Protein AF-A0A432WPM2-F1 (afdb_monomer_lite)

pLDDT: mean 70.63, std 17.96, range [30.67, 96.88]

Sequence (273 aa):
MSEDKARNFLNQNVFLGLLFGFILLVASIVLFVYLMASERTFT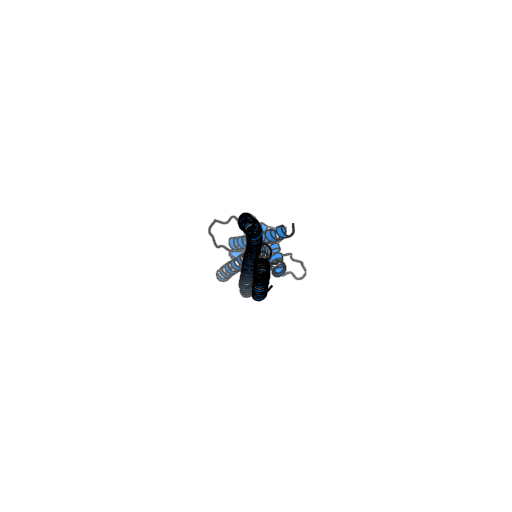ANHEHIYWFAGIFSGTFGTLVAAVAAILFAKSLEQINESNKLLAASATASNRAVTENTKAFQLNEYRYAIKAITDQILQKNKSVKVWQPEGNDKNPLYNINIEVKTNFWDLFHGSLSALYPGIDIERVIVAQAGWADLFDKLDDEDKSDLISFGKLLARQRALIKEYIHLGGNPSIYLDDIENSEYSVKYLNKPCKFYNPPPFLDRLPHVFCSVYTASIDLVETIDRLTE

Foldseek 3Di:
DDPVVVVVVVVVVVVVLVVVVVVVVVVVVVVVVVVVPPPPPPVDDPPVVVVVVVVCCVVVVVVVVVSVVVVVVVVVVVVVVVVVVVVVVVVVVVVVVVVVVLVVVLVVLVVVLVVLVVVLVVLWDKDWWWDADDDVPDPPDRDTDIFIDILLLVLQQDGPDDDPPDPPPRDPPDPDCSLVRCVPGDPVVQVSSLVSLVSLLVSLLSLLVSVVSVHDNVVCVVNLVSLVSSLVRCVVLLVPDDDDPDDSGNSVSSVSNNVSSVSNNVSVVVVVD

Secondary structure (DSSP, 8-state):
--HHHHHHHHHHHHHHHHHHHHHHHHHHHHHHHHHHH-TTSTTS-HHHHHHHHHHHHHHHHHHHHHHHHHHHHHHHHHHHHHHHHHHHHHHHHHHHHHHHHHHHHHHHHHHHHHHHHHHHHHH--EEEEEEE---TT-TT---EEEEEEEHHHHHTT------TT---------SS-TTHHHHTS-HHHHHHHHHHHHHHHHHHHHHHHHHHTT--GGGGHHHHHHHHHHHHHHHHHHHH----TT---HHHHHHHHHHHHHHHHHHHHHHH-

Structure (mmCIF, N/CA/C/O backbone):
data_AF-A0A432WPM2-F1
#
_entry.id   AF-A0A432WPM2-F1
#
loop_
_atom_site.group_PDB
_atom_site.id
_atom_site.type_symbol
_atom_site.label_atom_id
_atom_site.label_alt_id
_atom_site.label_comp_id
_atom_site.label_asym_id
_atom_site.label_entity_id
_atom_site.label_seq_id
_atom_site.pdbx_PDB_ins_code
_atom_site.Cartn_x
_atom_site.Cartn_y
_atom_site.Cartn_z
_atom_site.occupancy
_atom_site.B_iso_or_equiv
_atom_site.auth_seq_id
_atom_site.auth_comp_id
_atom_site.auth_asym_id
_atom_site.auth_atom_id
_atom_site.pdbx_PDB_model_num
ATOM 1 N N . MET A 1 1 ? -17.025 5.043 41.712 1.00 50.16 1 MET A N 1
ATOM 2 C CA . MET A 1 1 ? -17.189 4.765 43.157 1.00 50.16 1 MET A CA 1
ATOM 3 C C . MET A 1 1 ? -16.734 3.327 43.368 1.00 50.16 1 MET A C 1
ATOM 5 O O . MET A 1 1 ? -17.195 2.494 42.603 1.00 50.16 1 MET A O 1
ATOM 9 N N . SER A 1 2 ? -15.767 3.043 44.251 1.00 50.19 2 SER A N 1
ATOM 10 C CA . SER A 1 2 ? -15.258 1.668 44.423 1.00 50.19 2 SER A CA 1
ATOM 11 C C . SER A 1 2 ? -16.361 0.754 44.971 1.00 50.19 2 SER A C 1
ATOM 13 O O . SER A 1 2 ? -17.179 1.215 45.769 1.00 50.19 2 SER A O 1
ATOM 15 N N . GLU A 1 3 ? -16.403 -0.515 44.551 1.00 54.19 3 GLU A N 1
ATOM 16 C CA . GLU A 1 3 ? -17.394 -1.507 45.014 1.00 54.19 3 GLU A CA 1
ATOM 17 C C . GLU A 1 3 ? -17.498 -1.561 46.548 1.00 54.19 3 GLU A C 1
ATOM 19 O O . GLU A 1 3 ? -18.597 -1.652 47.094 1.00 54.19 3 GLU A O 1
ATOM 24 N N . ASP A 1 4 ? -16.381 -1.362 47.252 1.00 52.91 4 ASP A N 1
ATOM 25 C CA . ASP A 1 4 ? -16.333 -1.302 48.717 1.00 52.91 4 ASP A CA 1
ATOM 26 C C . ASP A 1 4 ? -17.128 -0.131 49.314 1.00 52.91 4 ASP A C 1
ATOM 28 O O . ASP A 1 4 ? -17.758 -0.269 50.365 1.00 52.91 4 ASP A O 1
ATOM 32 N N . LYS A 1 5 ? -17.163 1.026 48.637 1.00 48.50 5 LYS A N 1
ATOM 33 C CA . LYS A 1 5 ? -17.977 2.171 49.076 1.00 48.50 5 LYS A CA 1
ATOM 34 C C . LYS A 1 5 ? -19.467 1.901 48.890 1.00 48.50 5 LYS A C 1
ATOM 36 O O . LYS A 1 5 ? -20.256 2.297 49.743 1.00 48.50 5 LYS A O 1
ATOM 41 N N . ALA A 1 6 ? -19.847 1.208 47.816 1.00 47.75 6 ALA A N 1
ATOM 42 C CA . ALA A 1 6 ? -21.237 0.822 47.584 1.00 47.75 6 ALA A CA 1
ATOM 43 C C . ALA A 1 6 ? -21.713 -0.207 48.624 1.00 47.75 6 ALA A C 1
ATOM 45 O O . ALA A 1 6 ? -22.796 -0.054 49.186 1.00 47.75 6 ALA A O 1
ATOM 46 N N . ARG A 1 7 ? -20.870 -1.195 48.959 1.00 52.53 7 ARG A N 1
ATOM 47 C CA . ARG A 1 7 ? -21.147 -2.207 49.993 1.00 52.53 7 ARG A CA 1
ATOM 48 C C . ARG A 1 7 ? -21.270 -1.613 51.400 1.00 52.53 7 ARG A C 1
ATOM 50 O O . ARG A 1 7 ? -22.210 -1.946 52.119 1.00 52.53 7 ARG A O 1
ATOM 57 N N . ASN A 1 8 ? -20.371 -0.701 51.777 1.00 65.06 8 ASN A N 1
ATOM 58 C CA . ASN A 1 8 ? -20.430 -0.029 53.081 1.00 65.06 8 ASN A CA 1
ATOM 59 C C . ASN A 1 8 ? -21.656 0.880 53.216 1.00 65.06 8 ASN A C 1
ATOM 61 O O . ASN A 1 8 ? -22.294 0.889 54.267 1.00 65.06 8 ASN A O 1
ATOM 65 N N . PHE A 1 9 ? -22.039 1.583 52.147 1.00 54.09 9 PHE A N 1
ATOM 66 C CA . PHE A 1 9 ? -23.266 2.380 52.130 1.00 54.09 9 PHE A CA 1
ATOM 67 C C . PHE A 1 9 ? -24.527 1.503 52.254 1.00 54.09 9 PHE A C 1
ATOM 69 O O . PHE A 1 9 ? -25.474 1.872 52.951 1.00 54.09 9 PHE A O 1
ATOM 76 N N . LEU A 1 10 ? -24.527 0.312 51.640 1.00 54.91 10 LEU A N 1
ATOM 77 C CA . LEU A 1 10 ? -25.613 -0.670 51.753 1.00 54.91 10 LEU A CA 1
ATOM 78 C C . LEU A 1 10 ? -25.784 -1.168 53.193 1.00 54.91 10 LEU A C 1
ATOM 80 O O . LEU A 1 10 ? -26.882 -1.101 53.744 1.00 54.91 10 LEU A O 1
ATOM 84 N N . ASN A 1 11 ? -24.690 -1.600 53.824 1.00 65.25 11 ASN A N 1
ATOM 85 C CA . ASN A 1 11 ? -24.718 -2.092 55.201 1.00 65.25 11 ASN A CA 1
ATOM 86 C C . ASN A 1 11 ? -25.150 -0.999 56.184 1.00 65.25 11 ASN A C 1
ATOM 88 O O . ASN A 1 11 ? -25.911 -1.277 57.107 1.00 65.25 11 ASN A O 1
ATOM 92 N N . GLN A 1 12 ? -24.726 0.248 55.964 1.00 64.44 12 GLN A N 1
ATOM 93 C CA . GLN A 1 12 ? -25.083 1.371 56.827 1.00 64.44 12 GLN A CA 1
ATOM 94 C C . GLN A 1 12 ? -26.576 1.726 56.737 1.00 64.44 12 GLN A C 1
ATOM 96 O O . GLN A 1 12 ? -27.218 1.922 57.766 1.00 64.44 12 GLN A O 1
ATOM 101 N N . ASN A 1 13 ? -27.161 1.750 55.536 1.00 59.75 13 ASN A N 1
ATOM 102 C CA . ASN A 1 13 ? -28.584 2.061 55.365 1.00 59.75 13 ASN A CA 1
ATOM 103 C C . ASN A 1 13 ? -29.505 0.928 55.838 1.00 59.75 13 ASN A C 1
ATOM 105 O O . ASN A 1 13 ? -30.542 1.199 56.444 1.00 59.75 13 ASN A O 1
ATOM 109 N N . VAL A 1 14 ? -29.119 -0.333 55.611 1.00 63.12 14 VAL A N 1
ATOM 110 C CA . VAL A 1 14 ? -29.843 -1.497 56.149 1.00 63.12 14 VAL A CA 1
ATOM 111 C C . VAL A 1 14 ? -29.780 -1.499 57.677 1.00 63.12 14 VAL A C 1
ATOM 113 O O . VAL A 1 14 ? -30.801 -1.701 58.332 1.00 63.12 14 VAL A O 1
ATOM 116 N N . PHE A 1 15 ? -28.613 -1.196 58.252 1.00 69.06 15 PHE A N 1
ATOM 117 C CA . PHE A 1 15 ? -28.443 -1.086 59.698 1.00 69.06 15 PHE A CA 1
ATOM 118 C C . PHE A 1 15 ? -29.295 0.039 60.301 1.00 69.06 15 PHE A C 1
ATOM 120 O O . PHE A 1 15 ? -29.999 -0.205 61.277 1.00 69.06 15 PHE A O 1
ATOM 127 N N . LEU A 1 16 ? -29.307 1.243 59.708 1.00 67.88 16 LEU A N 1
ATOM 128 C CA . LEU A 1 16 ? -30.168 2.339 60.177 1.00 67.88 16 LEU A CA 1
ATOM 129 C C . LEU A 1 16 ? -31.661 1.994 60.075 1.00 67.88 16 LEU A C 1
ATOM 131 O O . LEU A 1 16 ? -32.416 2.308 60.993 1.00 67.88 16 LEU A O 1
ATOM 135 N N . GLY A 1 17 ? -32.086 1.334 58.992 1.00 61.62 17 GLY A N 1
ATOM 136 C CA . GLY A 1 17 ? -33.473 0.894 58.820 1.00 61.62 17 GLY A CA 1
ATOM 137 C C . GLY A 1 17 ? -33.905 -0.123 59.880 1.00 61.62 17 GLY A C 1
ATOM 138 O O . GLY A 1 17 ? -34.969 0.027 60.483 1.00 61.62 17 GLY A O 1
ATOM 139 N N . LEU A 1 18 ? -33.053 -1.113 60.164 1.00 67.62 18 LEU A N 1
ATOM 140 C CA . LEU A 1 18 ? -33.283 -2.095 61.229 1.00 67.62 18 LEU A CA 1
ATOM 141 C C . LEU A 1 18 ? -33.288 -1.446 62.619 1.00 67.62 18 LEU A C 1
ATOM 143 O O . LEU A 1 18 ? -34.152 -1.765 63.434 1.00 67.62 18 LEU A O 1
ATOM 147 N N . LEU A 1 19 ? -32.374 -0.505 62.878 1.00 70.94 19 LEU A N 1
ATOM 148 C CA . LEU A 1 19 ? -32.295 0.227 64.143 1.00 70.94 19 LEU A CA 1
ATOM 149 C C . LEU A 1 19 ? -33.576 1.035 64.400 1.00 70.94 19 LEU A C 1
ATOM 151 O O . LEU A 1 19 ? -34.135 0.976 65.494 1.00 70.94 19 LEU A O 1
ATOM 155 N N . PHE A 1 20 ? -34.071 1.755 63.390 1.00 69.56 20 PHE A N 1
ATOM 156 C CA . PHE A 1 20 ? -35.285 2.565 63.512 1.00 69.56 20 PHE A CA 1
ATOM 157 C C . PHE A 1 20 ? -36.531 1.693 63.732 1.00 69.56 20 PHE A C 1
ATOM 159 O O . PHE A 1 20 ? -37.355 1.994 64.595 1.00 69.56 20 PHE A O 1
ATOM 166 N N . GLY A 1 21 ? -36.634 0.569 63.011 1.00 63.31 21 GLY A N 1
ATOM 167 C CA . GLY A 1 21 ? -37.695 -0.420 63.220 1.00 63.31 21 GLY A CA 1
ATOM 168 C C . GLY A 1 21 ? -37.664 -1.039 64.622 1.00 63.31 21 GLY A C 1
ATOM 169 O O . GLY A 1 21 ? -38.707 -1.173 65.259 1.00 63.31 21 GLY A O 1
ATOM 170 N N . PHE A 1 22 ? -36.471 -1.346 65.140 1.00 70.00 22 PHE A N 1
ATOM 171 C CA . PHE A 1 22 ? -36.293 -1.874 66.494 1.00 70.00 22 PHE A CA 1
ATOM 172 C C . PHE A 1 22 ? -36.679 -0.855 67.576 1.00 70.00 22 PHE A C 1
ATOM 174 O O . PHE A 1 22 ? -37.368 -1.210 68.530 1.00 70.00 22 PHE A O 1
ATOM 181 N N . ILE A 1 23 ? -36.308 0.421 67.418 1.00 72.69 23 ILE A N 1
ATOM 182 C CA . ILE A 1 23 ? -36.693 1.489 68.357 1.00 72.69 23 ILE A CA 1
ATOM 183 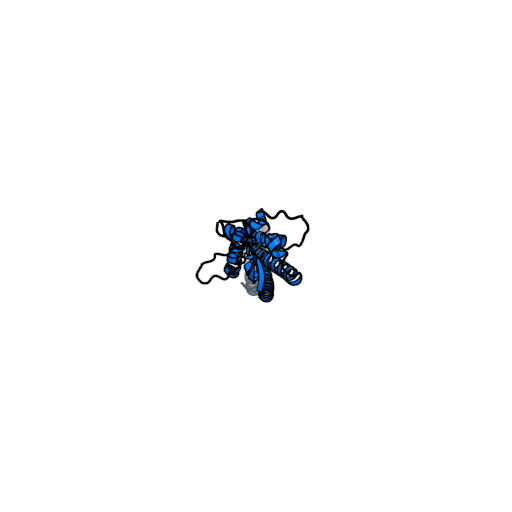C C . ILE A 1 23 ? -38.220 1.629 68.426 1.00 72.69 23 ILE A C 1
ATOM 185 O O . ILE A 1 23 ? -38.779 1.706 69.521 1.00 72.69 23 ILE A O 1
ATOM 189 N N . LEU A 1 24 ? -38.904 1.615 67.278 1.00 68.94 24 LEU A N 1
ATOM 190 C CA . LEU A 1 24 ? -40.367 1.694 67.227 1.00 68.94 24 LEU A CA 1
ATOM 191 C C . LEU A 1 24 ? -41.037 0.472 67.871 1.00 68.94 24 LEU A C 1
ATOM 193 O O . LEU A 1 24 ? -42.008 0.629 68.613 1.00 68.94 24 LEU A O 1
ATOM 197 N N . LEU A 1 25 ? -40.491 -0.730 67.653 1.00 68.94 25 LEU A N 1
ATOM 198 C CA . LEU A 1 25 ? -40.951 -1.956 68.308 1.00 68.94 25 LEU A CA 1
ATOM 199 C C . LEU A 1 25 ? -40.842 -1.834 69.834 1.00 68.94 25 LEU A C 1
ATOM 201 O O . LEU A 1 25 ? -41.828 -2.036 70.541 1.00 68.94 25 LEU A O 1
ATOM 205 N N . VAL A 1 26 ? -39.669 -1.455 70.346 1.00 71.69 26 VAL A N 1
ATOM 206 C CA . VAL A 1 26 ? -39.433 -1.329 71.790 1.00 71.69 26 VAL A CA 1
ATOM 207 C C . VAL A 1 26 ? -40.334 -0.258 72.404 1.00 71.69 26 VAL A C 1
ATOM 209 O O . VAL A 1 26 ? -40.962 -0.517 73.428 1.00 71.69 26 VAL A O 1
ATOM 212 N N . ALA A 1 27 ? -40.476 0.906 71.763 1.00 70.31 27 ALA A N 1
ATOM 213 C CA . ALA A 1 27 ? -41.372 1.964 72.228 1.00 70.31 27 ALA A CA 1
ATOM 214 C C . ALA A 1 27 ? -42.835 1.493 72.308 1.00 70.31 27 ALA A C 1
ATOM 216 O O . ALA A 1 27 ? -43.531 1.803 73.275 1.00 70.31 27 ALA A O 1
ATOM 217 N N . SER A 1 28 ? -43.288 0.695 71.335 1.00 60.91 28 SER A N 1
ATOM 218 C CA . SER A 1 28 ? -44.647 0.144 71.323 1.00 60.91 28 SER A CA 1
ATOM 219 C C . SER A 1 28 ? -44.892 -0.881 72.442 1.00 60.91 28 SER A C 1
ATOM 221 O O . SER A 1 28 ? -45.948 -0.853 73.073 1.00 60.91 28 SER A O 1
ATOM 223 N N . ILE A 1 29 ? -43.896 -1.719 72.759 1.00 64.44 29 ILE A N 1
ATOM 224 C CA . ILE A 1 29 ? -43.956 -2.689 73.865 1.00 64.44 29 ILE A CA 1
ATOM 225 C C . ILE A 1 29 ? -43.953 -1.965 75.213 1.00 64.44 29 ILE A C 1
ATOM 227 O O . ILE A 1 29 ? -44.748 -2.297 76.088 1.00 64.44 29 ILE A O 1
ATOM 231 N N . VAL A 1 30 ? -43.101 -0.950 75.384 1.00 70.06 30 VAL A N 1
ATOM 232 C CA . VAL A 1 30 ? -43.046 -0.145 76.616 1.00 70.06 30 VAL A CA 1
ATOM 233 C C . VAL A 1 30 ? -44.371 0.579 76.852 1.00 70.06 30 VAL A C 1
ATOM 235 O O . VAL A 1 30 ? -44.880 0.564 77.971 1.00 70.06 30 VAL A O 1
ATOM 238 N N . LEU A 1 31 ? -44.968 1.155 75.805 1.00 66.19 31 LEU A N 1
ATOM 239 C CA . LEU A 1 31 ? -46.285 1.786 75.886 1.00 66.19 31 LEU A CA 1
ATOM 240 C C . LEU A 1 31 ? -47.375 0.770 76.268 1.00 66.19 31 LEU A C 1
ATOM 242 O O . LEU A 1 31 ? -48.208 1.062 77.122 1.00 66.19 31 LEU A O 1
ATOM 246 N N . PHE A 1 32 ? -47.342 -0.436 75.691 1.00 59.19 32 PHE A N 1
ATOM 247 C CA . PHE A 1 32 ? -48.271 -1.518 76.027 1.00 59.19 32 PHE A CA 1
ATOM 248 C C . PHE A 1 32 ? -48.150 -1.953 77.494 1.00 59.19 32 PHE A C 1
ATOM 250 O O . PHE A 1 32 ? -49.151 -2.022 78.204 1.00 59.19 32 PHE A O 1
ATOM 257 N N . VAL A 1 33 ? -46.926 -2.187 77.977 1.00 60.12 33 VAL A N 1
ATOM 258 C CA . VAL A 1 33 ? -46.663 -2.571 79.373 1.00 60.12 33 VAL A CA 1
ATOM 259 C C . VAL A 1 33 ? -47.075 -1.459 80.340 1.00 60.12 33 VAL A C 1
ATOM 261 O O . VAL A 1 33 ? -47.676 -1.747 81.371 1.00 60.12 33 VAL A O 1
ATOM 264 N N . TYR A 1 34 ? -46.817 -0.192 80.002 1.00 64.88 34 TYR A N 1
ATOM 265 C CA . TYR A 1 34 ? -47.240 0.958 80.806 1.00 64.88 34 TYR A CA 1
ATOM 266 C C . TYR A 1 34 ? -48.767 1.046 80.940 1.00 64.88 34 TYR A C 1
ATOM 268 O O . TYR A 1 34 ? -49.278 1.250 82.040 1.00 64.88 34 TYR A O 1
ATOM 276 N N . LEU A 1 35 ? -49.500 0.838 79.842 1.00 54.91 35 LEU A N 1
ATOM 277 C CA . LEU A 1 35 ? -50.966 0.844 79.838 1.00 54.91 35 LEU A CA 1
ATOM 278 C C . LEU A 1 35 ? -51.558 -0.345 80.611 1.00 54.91 35 LEU A C 1
ATOM 280 O O . LEU A 1 35 ? -52.557 -0.176 81.306 1.00 54.91 35 LEU A O 1
ATOM 284 N N . MET A 1 36 ? -50.928 -1.522 80.538 1.00 51.72 36 MET A N 1
ATOM 285 C CA . MET A 1 36 ? -51.313 -2.694 81.338 1.00 51.72 36 MET A CA 1
ATOM 286 C C . MET A 1 36 ? -51.037 -2.487 82.835 1.00 51.72 36 MET A C 1
ATOM 288 O O . MET A 1 36 ? -51.807 -2.951 83.669 1.00 51.72 36 MET A O 1
ATOM 292 N N . ALA A 1 37 ? -49.958 -1.778 83.181 1.00 54.03 37 ALA A N 1
ATOM 293 C CA . ALA A 1 37 ? -49.561 -1.510 84.562 1.00 54.03 37 ALA A CA 1
ATOM 294 C C . ALA A 1 37 ? -50.351 -0.367 85.225 1.00 54.03 37 ALA A C 1
ATOM 296 O O . ALA A 1 37 ? -50.410 -0.301 86.453 1.00 54.03 37 ALA A O 1
ATOM 297 N N . SER A 1 38 ? -50.977 0.537 84.458 1.00 54.75 38 SER A N 1
ATOM 298 C CA . SER A 1 38 ? -51.870 1.559 85.018 1.00 54.75 38 SER A CA 1
ATOM 299 C C . SER A 1 38 ? -53.241 0.948 85.354 1.00 54.75 38 SER A C 1
ATOM 301 O O . SER A 1 38 ? -54.251 1.217 84.704 1.00 54.75 38 SER A O 1
ATOM 303 N N . GLU A 1 39 ? -53.281 0.087 86.371 1.00 44.91 39 GLU A N 1
ATOM 304 C CA . GLU A 1 39 ? -54.477 -0.582 86.899 1.00 44.91 39 GLU A CA 1
ATOM 305 C C . GLU A 1 39 ? -55.483 0.406 87.527 1.00 44.91 39 GLU A C 1
ATOM 307 O O . GLU A 1 39 ? -55.684 0.458 88.741 1.00 44.91 39 GLU A O 1
ATOM 312 N N . ARG A 1 40 ? -56.171 1.201 86.703 1.00 47.38 40 ARG A N 1
ATOM 313 C CA . ARG A 1 40 ? -57.432 1.855 87.100 1.00 47.38 40 ARG A CA 1
ATOM 314 C C . ARG A 1 40 ? -58.605 1.626 86.147 1.00 47.38 40 ARG A C 1
ATOM 316 O O . ARG A 1 40 ? -59.688 2.130 86.421 1.00 47.38 40 ARG A O 1
ATOM 323 N N . THR A 1 41 ? -58.449 0.834 85.088 1.00 47.94 41 THR A N 1
ATOM 324 C CA . THR A 1 41 ? -59.524 0.630 84.092 1.00 47.94 41 THR A CA 1
ATOM 325 C C . THR A 1 41 ? -59.706 -0.808 83.597 1.00 47.94 41 THR A C 1
ATOM 327 O O . THR A 1 41 ? -60.627 -1.056 82.826 1.00 47.94 41 THR A O 1
ATOM 330 N N . PHE A 1 42 ? -58.918 -1.787 84.055 1.00 44.25 42 PHE A N 1
ATOM 331 C CA . PHE A 1 42 ? -58.970 -3.153 83.503 1.00 44.25 42 PHE A CA 1
ATOM 332 C C . PHE A 1 42 ? -60.098 -4.053 84.042 1.00 44.25 42 PHE A C 1
ATOM 334 O O . PHE A 1 42 ? -60.235 -5.197 83.615 1.00 44.25 42 PHE A O 1
ATOM 341 N N . THR A 1 43 ? -60.947 -3.549 84.940 1.00 43.88 43 THR A N 1
ATOM 342 C CA . THR A 1 43 ? -62.159 -4.252 85.397 1.00 43.88 43 THR A CA 1
ATOM 343 C C . THR A 1 43 ? -63.414 -3.926 84.581 1.00 43.88 43 THR A C 1
ATOM 345 O O . THR A 1 43 ? -64.477 -4.457 84.891 1.00 43.88 43 THR A O 1
ATOM 348 N N . ALA A 1 44 ? -63.324 -3.127 83.508 1.00 43.31 44 ALA A N 1
ATOM 349 C CA . ALA A 1 44 ? -64.470 -2.828 82.648 1.00 43.31 44 ALA A CA 1
ATOM 350 C C . ALA A 1 44 ? -64.141 -2.992 81.149 1.00 43.31 44 ALA A C 1
ATOM 352 O O . ALA A 1 44 ? -63.364 -2.235 80.579 1.00 43.31 44 ALA A O 1
ATOM 353 N N . ASN A 1 45 ? -64.824 -3.956 80.518 1.00 47.09 45 ASN A N 1
ATOM 354 C CA . ASN A 1 45 ? -64.991 -4.183 79.073 1.00 47.09 45 ASN A CA 1
ATOM 355 C C . ASN A 1 45 ? -63.825 -4.794 78.271 1.00 47.09 45 ASN A C 1
ATOM 357 O O . ASN A 1 45 ? -62.932 -4.119 77.764 1.00 47.09 45 ASN A O 1
ATOM 361 N N . HIS A 1 46 ? -63.968 -6.097 77.995 1.00 46.72 46 HIS A N 1
ATOM 362 C CA . HIS A 1 46 ? -63.177 -6.856 77.017 1.00 46.72 46 HIS A CA 1
ATOM 363 C C . HIS A 1 46 ? -63.239 -6.255 75.593 1.00 46.72 46 HIS A C 1
ATOM 365 O O . HIS A 1 46 ? -62.315 -6.447 74.807 1.00 46.72 46 HIS A O 1
ATOM 371 N N . GLU A 1 47 ? -64.279 -5.480 75.262 1.00 46.72 47 GLU A N 1
ATOM 372 C CA . GLU A 1 47 ? -64.420 -4.784 73.973 1.00 46.72 47 GLU A CA 1
ATOM 373 C C . GLU A 1 47 ? -63.308 -3.757 73.705 1.00 46.72 47 GLU A C 1
ATOM 375 O O . GLU A 1 47 ? -62.868 -3.617 72.563 1.00 46.72 47 GLU A O 1
ATOM 380 N N . HIS A 1 48 ? -62.780 -3.085 74.737 1.00 50.91 48 HIS A N 1
ATOM 381 C CA . HIS A 1 48 ? -61.702 -2.109 74.552 1.00 50.91 48 HIS A CA 1
ATOM 382 C C . HIS A 1 48 ? -60.367 -2.768 74.198 1.00 50.91 48 HIS A C 1
ATOM 384 O O . HIS A 1 48 ? -59.599 -2.188 73.436 1.00 50.91 48 HIS A O 1
ATOM 390 N N . ILE A 1 49 ? -60.116 -3.989 74.681 1.00 49.47 49 ILE A N 1
ATOM 391 C CA . ILE A 1 49 ? -58.910 -4.768 74.363 1.00 49.47 49 ILE A CA 1
ATOM 392 C C . ILE A 1 49 ? -58.936 -5.203 72.893 1.00 49.47 49 ILE A C 1
ATOM 394 O O . ILE A 1 49 ? -57.932 -5.063 72.199 1.00 49.47 49 ILE A O 1
ATOM 398 N N . TYR A 1 50 ? -60.087 -5.660 72.386 1.00 49.81 50 TYR A N 1
ATOM 399 C CA . TYR A 1 50 ? -60.241 -6.021 70.971 1.00 49.81 50 TYR A CA 1
ATOM 400 C C . TYR A 1 50 ? -60.185 -4.803 70.041 1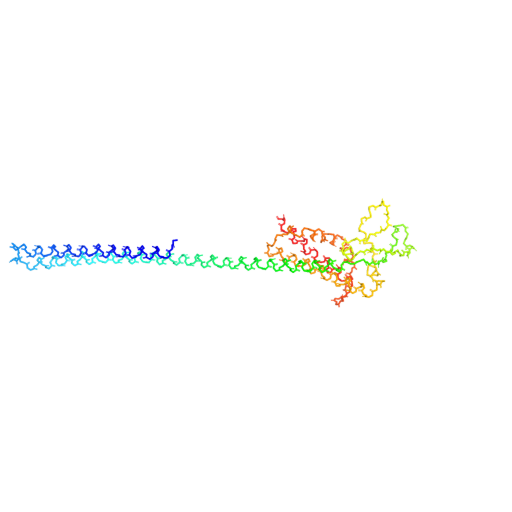.00 49.81 50 TYR A C 1
ATOM 402 O O . TYR A 1 50 ? -59.565 -4.879 68.980 1.00 49.81 50 TYR A O 1
ATOM 410 N N . TRP A 1 51 ? -60.757 -3.663 70.442 1.00 49.72 51 TRP A N 1
ATOM 411 C CA . TRP A 1 51 ? -60.649 -2.412 69.683 1.00 49.72 51 TRP A CA 1
ATOM 412 C C . TRP A 1 51 ? -59.201 -1.897 69.633 1.00 49.72 51 TRP A C 1
ATOM 414 O O . TRP A 1 51 ? -58.709 -1.550 68.559 1.00 49.72 51 TRP A O 1
ATOM 424 N N . PHE A 1 52 ? -58.473 -1.940 70.757 1.00 50.44 52 PHE A N 1
ATOM 425 C CA . PHE A 1 52 ? -57.051 -1.579 70.797 1.00 50.44 52 PHE A CA 1
ATOM 426 C C . PHE A 1 52 ? -56.178 -2.549 69.997 1.00 50.44 52 PHE A C 1
ATOM 428 O O . PHE A 1 52 ? -55.330 -2.093 69.236 1.00 50.44 52 PHE A O 1
ATOM 435 N N . ALA A 1 53 ? -56.399 -3.863 70.104 1.00 49.12 53 ALA A N 1
ATOM 436 C CA . ALA A 1 53 ? -55.695 -4.865 69.302 1.00 49.12 53 ALA A CA 1
ATOM 437 C C . ALA A 1 53 ? -55.974 -4.699 67.794 1.00 49.12 53 ALA A C 1
ATOM 439 O O . ALA A 1 53 ? -55.074 -4.889 66.974 1.00 49.12 53 ALA A O 1
ATOM 440 N N . GLY A 1 54 ? -57.186 -4.280 67.417 1.00 50.56 54 GLY A N 1
ATOM 441 C CA . GLY A 1 54 ? -57.553 -3.916 66.045 1.00 50.56 54 GLY A CA 1
ATOM 442 C C . GLY A 1 54 ? -56.823 -2.670 65.531 1.00 50.56 54 GLY A C 1
ATOM 443 O O . GLY A 1 54 ? -56.285 -2.683 64.426 1.00 50.56 54 GLY A O 1
ATOM 444 N N . ILE A 1 55 ? -56.723 -1.611 66.343 1.00 52.47 55 ILE A N 1
ATOM 445 C CA . ILE A 1 55 ? -55.956 -0.404 65.987 1.00 52.47 55 ILE A CA 1
ATOM 446 C C . ILE A 1 55 ? -54.463 -0.718 65.899 1.00 52.47 55 ILE A C 1
ATOM 448 O O . ILE A 1 55 ? -53.815 -0.296 64.941 1.00 52.47 55 ILE A O 1
ATOM 452 N N . PHE A 1 56 ? -53.916 -1.482 66.848 1.00 50.78 56 PHE A N 1
ATOM 453 C CA . PHE A 1 56 ? -52.502 -1.863 66.858 1.00 50.78 56 PHE A CA 1
ATOM 454 C C . PHE A 1 56 ? -52.154 -2.738 65.651 1.00 50.78 56 PHE A C 1
ATOM 456 O O . PHE A 1 56 ? -51.190 -2.451 64.954 1.00 50.78 56 PHE A O 1
ATOM 463 N N . SER A 1 57 ? -52.957 -3.758 65.341 1.00 53.56 57 SER A N 1
ATOM 464 C CA . SER A 1 57 ? -52.731 -4.616 64.169 1.00 53.56 57 SER A CA 1
ATOM 465 C C . SER A 1 57 ? -52.919 -3.871 62.842 1.00 53.56 57 SER A C 1
ATOM 467 O O . SER A 1 57 ? -52.126 -4.071 61.921 1.00 53.56 57 SER A O 1
ATOM 469 N N . GLY A 1 58 ? -53.889 -2.956 62.748 1.00 50.66 58 GLY A N 1
ATOM 470 C CA . GLY A 1 58 ? -54.117 -2.143 61.551 1.00 50.66 58 GLY A CA 1
ATOM 471 C C . GLY A 1 58 ? -53.018 -1.108 61.299 1.00 50.66 58 GLY A C 1
ATOM 472 O O . GLY A 1 58 ? -52.508 -1.005 60.185 1.00 50.66 58 GLY A O 1
ATOM 473 N N . THR A 1 59 ? -52.599 -0.366 62.325 1.00 56.59 59 THR A N 1
ATOM 474 C CA . THR A 1 59 ? -51.559 0.674 62.199 1.00 56.59 59 THR A CA 1
ATOM 475 C C . THR A 1 59 ? -50.150 0.090 62.132 1.00 56.59 59 THR A C 1
ATOM 477 O O . THR A 1 59 ? -49.346 0.532 61.317 1.00 56.59 59 THR A O 1
ATOM 480 N N . PHE A 1 60 ? -49.843 -0.950 62.912 1.00 56.50 60 PHE A N 1
ATOM 481 C CA . PHE A 1 60 ? -48.540 -1.613 62.862 1.00 56.50 60 PHE A CA 1
ATOM 482 C C . PHE A 1 60 ? -48.383 -2.444 61.583 1.00 56.50 60 PHE A C 1
ATOM 484 O O . PHE A 1 60 ? -47.342 -2.380 60.934 1.00 56.50 60 PHE A O 1
ATOM 491 N N . GLY A 1 61 ? -49.432 -3.161 61.161 1.00 53.94 61 GLY A N 1
ATOM 492 C CA . GLY A 1 61 ? -49.436 -3.909 59.902 1.00 53.94 61 GLY A CA 1
ATOM 493 C C . GLY A 1 61 ? -49.253 -3.005 58.681 1.00 53.94 61 GLY A C 1
ATOM 494 O O . GLY A 1 61 ? -48.454 -3.319 57.800 1.00 53.94 61 GLY A O 1
ATOM 495 N N . THR A 1 62 ? -49.921 -1.846 58.652 1.00 56.91 62 THR A N 1
ATOM 496 C CA . THR A 1 62 ? -49.741 -0.854 57.575 1.00 56.91 62 THR A CA 1
ATOM 497 C C . THR A 1 62 ? -48.372 -0.183 57.617 1.00 56.91 62 THR A C 1
ATOM 499 O O . THR A 1 62 ? -47.775 0.011 56.559 1.00 56.91 62 THR A O 1
ATOM 502 N N . LEU A 1 63 ? -47.822 0.109 58.801 1.00 57.94 63 LEU A N 1
ATOM 503 C CA . LEU A 1 63 ? -46.480 0.682 58.932 1.00 57.94 63 LEU A CA 1
ATOM 504 C C . LEU A 1 63 ? -45.396 -0.304 58.467 1.00 57.94 63 LEU A C 1
ATOM 506 O O . LEU A 1 63 ? -44.532 0.063 57.675 1.00 57.94 63 LEU A O 1
ATOM 510 N N . VAL A 1 64 ? -45.465 -1.569 58.894 1.00 60.38 64 VAL A N 1
ATOM 511 C CA . VAL A 1 64 ? -44.531 -2.625 58.466 1.00 60.38 64 VAL A CA 1
ATOM 512 C C . VAL A 1 64 ? -44.645 -2.874 56.962 1.00 60.38 64 VAL A C 1
ATOM 514 O O . VAL A 1 64 ? -43.620 -2.967 56.286 1.00 60.38 64 VAL A O 1
ATOM 517 N N . ALA A 1 65 ? -45.863 -2.910 56.413 1.00 56.62 65 ALA A N 1
ATOM 518 C CA . ALA A 1 65 ? -46.078 -3.044 54.974 1.00 56.62 65 ALA A CA 1
ATOM 519 C C . ALA A 1 65 ? -45.517 -1.846 54.187 1.00 56.62 65 ALA A C 1
ATOM 521 O O . ALA A 1 65 ? -44.886 -2.040 53.149 1.00 56.62 65 ALA A O 1
ATOM 522 N N . ALA A 1 66 ? -45.680 -0.618 54.691 1.00 54.06 66 ALA A N 1
ATOM 523 C CA . ALA A 1 66 ? -45.130 0.584 54.068 1.00 54.06 66 ALA A CA 1
ATOM 524 C C . ALA A 1 66 ? -43.592 0.595 54.096 1.00 54.06 66 ALA A C 1
ATOM 526 O O . ALA A 1 66 ? -42.964 0.877 53.076 1.00 54.06 66 ALA A O 1
ATOM 527 N N . VAL A 1 67 ? -42.969 0.229 55.223 1.00 60.03 67 VAL A N 1
ATOM 528 C CA . VAL A 1 67 ? -41.503 0.117 55.322 1.00 60.03 67 VAL A CA 1
ATOM 529 C C . VAL A 1 67 ? -40.973 -0.986 54.403 1.00 60.03 67 VAL A C 1
ATOM 531 O O . VAL A 1 67 ? -39.997 -0.760 53.687 1.00 60.03 67 VAL A O 1
ATOM 534 N N . ALA A 1 68 ? -41.633 -2.146 54.351 1.00 52.31 68 ALA A N 1
ATOM 535 C CA . ALA A 1 68 ? -41.265 -3.230 53.442 1.00 52.31 68 ALA A CA 1
ATOM 536 C C . ALA A 1 68 ? -41.385 -2.810 51.966 1.00 52.31 68 ALA A C 1
ATOM 538 O O . ALA A 1 68 ? -40.475 -3.076 51.182 1.00 52.31 68 ALA A O 1
ATOM 539 N N . ALA A 1 69 ? -42.452 -2.096 51.593 1.00 54.09 69 ALA A N 1
ATOM 540 C CA . ALA A 1 69 ? -42.646 -1.583 50.239 1.00 54.09 69 ALA A CA 1
ATOM 541 C C . ALA A 1 69 ? -41.582 -0.544 49.846 1.00 54.09 69 ALA A C 1
ATOM 543 O O . ALA A 1 69 ? -41.069 -0.593 48.731 1.00 54.09 69 ALA A O 1
ATOM 544 N N . ILE A 1 70 ? -41.194 0.355 50.759 1.00 60.16 70 ILE A N 1
ATOM 545 C CA . ILE A 1 70 ? -40.127 1.343 50.521 1.00 60.16 70 ILE A CA 1
ATOM 546 C C . ILE A 1 70 ? -38.767 0.653 50.361 1.00 60.16 70 ILE A C 1
ATOM 548 O O . ILE A 1 70 ? -38.005 1.002 49.459 1.00 60.16 70 ILE A O 1
ATOM 552 N N . LEU A 1 71 ? -38.459 -0.339 51.203 1.00 56.91 71 LEU A N 1
ATOM 553 C CA . LEU A 1 71 ? -37.223 -1.119 51.090 1.00 56.91 71 LEU A CA 1
ATOM 554 C C . LEU A 1 71 ? -37.173 -1.908 49.776 1.00 56.91 71 LEU A C 1
ATOM 556 O O . LEU A 1 71 ? -36.124 -1.953 49.137 1.00 56.91 71 LEU A O 1
ATOM 560 N N . PHE A 1 72 ? -38.303 -2.474 49.347 1.00 52.97 72 PHE A N 1
ATOM 561 C CA . PHE A 1 72 ? -38.413 -3.197 48.081 1.00 52.97 72 PHE A CA 1
ATOM 562 C C . PHE A 1 72 ? -38.314 -2.268 46.861 1.00 52.97 72 PHE A C 1
ATOM 564 O O . PHE A 1 72 ? -37.638 -2.586 45.887 1.00 52.97 72 PHE A O 1
ATOM 571 N N . ALA A 1 73 ? -38.927 -1.083 46.916 1.00 58.53 73 ALA A N 1
ATOM 572 C CA . ALA A 1 73 ? -38.798 -0.078 45.863 1.00 58.53 73 ALA A CA 1
ATOM 573 C C . ALA A 1 73 ? -37.349 0.421 45.733 1.00 58.53 73 ALA A C 1
ATOM 575 O O . ALA A 1 73 ? -36.823 0.499 44.624 1.00 58.53 73 ALA A O 1
ATOM 576 N N . LYS A 1 74 ? -36.670 0.681 46.860 1.00 58.88 74 LYS A N 1
ATOM 577 C CA . LYS A 1 74 ? -35.256 1.085 46.862 1.00 58.88 74 LYS A CA 1
ATOM 578 C C . LYS A 1 74 ? -34.315 -0.013 46.373 1.00 58.88 74 LYS A C 1
ATOM 580 O O . LYS A 1 74 ? -33.344 0.294 45.684 1.00 58.88 74 LYS A O 1
ATOM 585 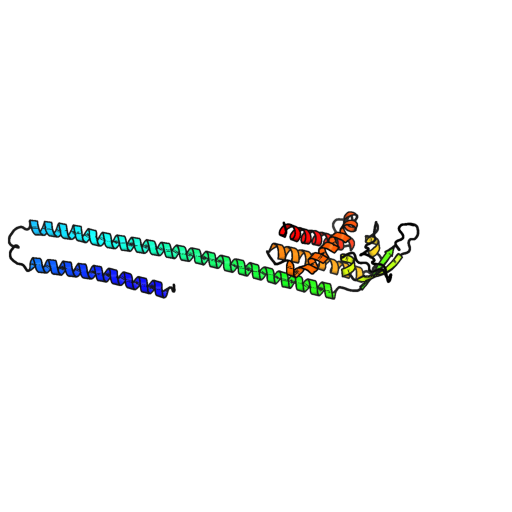N N . SER A 1 75 ? -34.577 -1.279 46.706 1.00 51.62 75 SER A N 1
ATOM 586 C CA . SER A 1 75 ? -33.760 -2.389 46.203 1.00 51.62 75 SER A CA 1
ATOM 587 C C . SER A 1 75 ? -33.932 -2.572 44.692 1.00 51.62 75 SER A C 1
ATOM 589 O O . SER A 1 75 ? -32.941 -2.760 43.988 1.00 51.62 75 SER A O 1
ATOM 591 N N . LEU A 1 76 ? -35.155 -2.427 44.171 1.00 58.03 76 LEU A N 1
ATOM 592 C CA . LEU A 1 76 ? -35.435 -2.414 42.731 1.00 58.03 76 LEU A CA 1
ATOM 593 C C . LEU A 1 76 ? -34.731 -1.263 42.004 1.00 58.03 76 LEU A C 1
ATOM 595 O O . LEU A 1 76 ? -34.139 -1.483 40.947 1.00 58.03 76 LEU A O 1
ATOM 599 N N . GLU A 1 77 ? -34.761 -0.053 42.565 1.00 65.19 77 GLU A N 1
ATOM 600 C CA . GLU A 1 77 ? -34.080 1.119 42.003 1.00 65.19 77 GLU A CA 1
ATOM 601 C C . GLU A 1 77 ? -32.562 0.892 41.906 1.00 65.19 77 GLU A C 1
ATOM 603 O O . GLU A 1 77 ? -31.977 1.078 40.837 1.00 65.19 77 GLU A O 1
ATOM 608 N N . GLN A 1 78 ? -31.942 0.368 42.968 1.00 61.19 78 GLN A N 1
ATOM 609 C CA . GLN A 1 78 ? -30.513 0.038 42.980 1.00 61.19 78 GLN A CA 1
ATOM 610 C C . GLN A 1 78 ? -30.129 -1.071 41.994 1.00 61.19 78 GLN A C 1
ATOM 612 O O . GLN A 1 78 ? -29.088 -0.978 41.341 1.00 61.19 78 GLN A O 1
ATOM 617 N N . ILE A 1 79 ? -30.954 -2.115 41.850 1.00 56.62 79 ILE A N 1
ATOM 618 C CA . ILE A 1 79 ? -30.730 -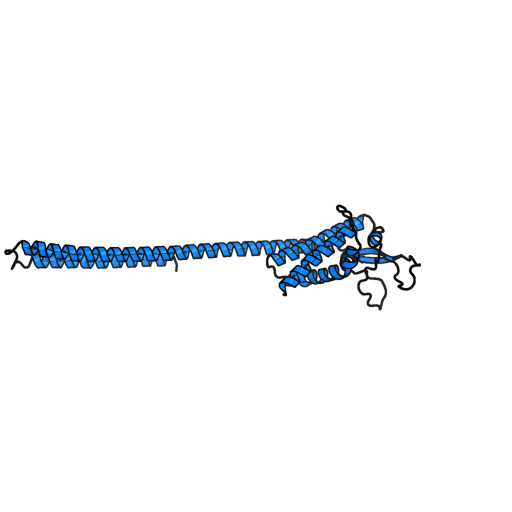3.169 40.846 1.00 56.62 79 ILE A CA 1
ATOM 619 C C . ILE A 1 79 ? -30.764 -2.564 39.437 1.00 56.62 79 ILE A C 1
ATOM 621 O O . ILE A 1 79 ? -29.928 -2.890 38.592 1.00 56.62 79 ILE A O 1
ATOM 625 N N . ASN A 1 80 ? -31.695 -1.643 39.186 1.00 61.69 80 ASN A N 1
ATOM 626 C CA . ASN A 1 80 ? -31.838 -1.000 37.887 1.00 61.69 80 ASN A CA 1
ATOM 627 C C . ASN A 1 80 ? -30.648 -0.073 37.566 1.00 61.69 80 ASN A C 1
ATOM 629 O O . ASN A 1 80 ? -30.166 -0.053 36.433 1.00 61.69 80 ASN A O 1
ATOM 633 N N . GLU A 1 81 ? -30.123 0.656 38.555 1.00 68.88 81 GLU A N 1
ATOM 634 C CA . GLU A 1 81 ? -28.887 1.439 38.411 1.00 68.88 81 GLU A CA 1
ATOM 635 C C . GLU A 1 81 ? -27.658 0.556 38.156 1.00 68.88 81 GLU A C 1
ATOM 637 O O . GLU A 1 81 ? -26.862 0.851 37.262 1.00 68.88 81 GLU A O 1
ATOM 642 N N . SER A 1 82 ? -27.522 -0.558 38.880 1.00 57.97 82 SER A N 1
ATOM 643 C CA . SER A 1 82 ? -26.421 -1.509 38.686 1.00 57.97 82 SER A CA 1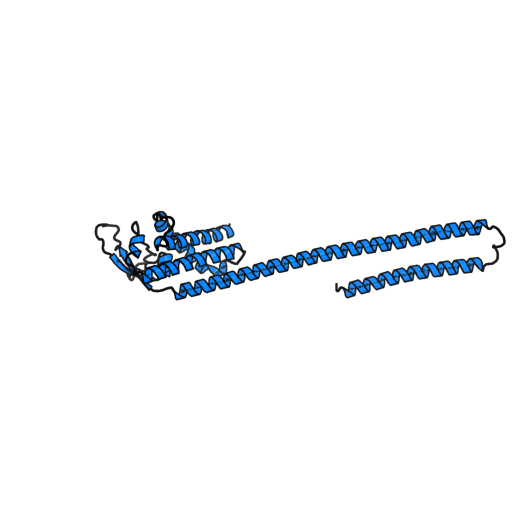
ATOM 644 C C . SER A 1 82 ? -26.421 -2.103 37.272 1.00 57.97 82 SER A C 1
ATOM 646 O O . SER A 1 82 ? -25.389 -2.102 36.599 1.00 57.97 82 SER A O 1
ATOM 648 N N . ASN A 1 83 ? -27.591 -2.504 36.765 1.00 62.09 83 ASN A N 1
ATOM 649 C CA . ASN A 1 83 ? -27.740 -3.018 35.402 1.00 62.09 83 ASN A CA 1
ATOM 650 C C . ASN A 1 83 ? -27.376 -1.973 34.335 1.00 62.09 83 ASN A C 1
ATOM 652 O O . ASN A 1 83 ? -26.732 -2.308 33.339 1.00 62.09 83 ASN A O 1
ATOM 656 N N . LYS A 1 84 ? -27.728 -0.697 34.545 1.00 67.75 84 LYS A N 1
ATOM 657 C CA . LYS A 1 84 ? -27.319 0.399 33.649 1.00 67.75 84 LYS A CA 1
ATOM 658 C C . LYS A 1 84 ? -25.799 0.581 33.626 1.00 67.75 84 LYS A C 1
ATOM 660 O O . LYS A 1 84 ? -25.228 0.780 32.555 1.00 67.75 84 LYS A O 1
ATOM 665 N N . LEU A 1 85 ? -25.139 0.485 34.781 1.00 66.19 85 LEU A N 1
ATOM 666 C CA . LEU A 1 85 ? -23.680 0.590 34.883 1.00 66.19 85 LEU A CA 1
ATOM 667 C C . LEU A 1 85 ? -22.964 -0.596 34.217 1.00 66.19 85 LEU A C 1
ATOM 669 O O . LEU A 1 85 ? -21.982 -0.386 33.508 1.00 66.19 85 LEU A O 1
ATOM 673 N N . LEU A 1 86 ? -23.477 -1.818 34.386 1.00 64.56 86 LEU A N 1
ATOM 674 C CA . LEU A 1 86 ? -22.976 -3.025 33.715 1.00 64.56 86 LEU A CA 1
ATOM 675 C C . LEU A 1 86 ? -23.122 -2.937 32.188 1.00 64.56 86 LEU A C 1
ATOM 677 O O . LEU A 1 86 ? -22.184 -3.246 31.454 1.00 64.56 86 LEU A O 1
ATOM 681 N N . ALA A 1 87 ? -24.265 -2.457 31.691 1.00 63.50 87 ALA A N 1
ATOM 682 C CA . ALA A 1 87 ? -24.468 -2.243 30.259 1.00 63.50 87 ALA A CA 1
ATOM 683 C C . ALA A 1 87 ? -23.514 -1.170 29.691 1.00 63.50 87 ALA A C 1
ATOM 685 O O . ALA A 1 87 ? -22.949 -1.336 28.604 1.00 63.50 87 ALA A O 1
ATOM 686 N N . ALA A 1 88 ? -23.281 -0.086 30.439 1.00 66.00 88 ALA A N 1
ATOM 687 C CA . ALA A 1 88 ? -22.329 0.955 30.059 1.00 66.00 88 ALA A CA 1
ATOM 688 C C . ALA A 1 88 ? -20.875 0.445 30.046 1.00 66.00 88 ALA A C 1
ATOM 690 O O . ALA A 1 88 ? -20.133 0.758 29.112 1.00 66.00 88 ALA A O 1
ATOM 691 N N . SER A 1 89 ? -20.469 -0.373 31.027 1.00 61.91 89 SER A N 1
ATOM 692 C CA . SER A 1 89 ? -19.112 -0.933 31.091 1.00 61.91 89 SER A CA 1
ATOM 693 C C . SER A 1 89 ? -18.849 -1.944 29.971 1.00 61.91 89 SER A C 1
ATOM 695 O O . SER A 1 89 ? -17.792 -1.888 29.343 1.00 61.91 89 SER A O 1
ATOM 697 N N . ALA A 1 90 ? -19.827 -2.794 29.638 1.00 62.03 90 ALA A N 1
ATOM 698 C CA . ALA A 1 90 ? -19.743 -3.711 28.501 1.00 62.03 90 ALA A CA 1
ATOM 699 C C . ALA A 1 90 ? -19.598 -2.954 27.169 1.00 62.03 90 ALA A C 1
ATOM 701 O O . ALA A 1 90 ? -18.781 -3.314 26.322 1.00 62.03 90 ALA A O 1
ATOM 702 N N . THR A 1 91 ? -20.331 -1.848 27.004 1.00 73.56 91 THR A N 1
ATOM 703 C CA . THR A 1 91 ? -20.230 -0.996 25.808 1.00 73.56 91 THR A CA 1
ATOM 704 C C . THR A 1 91 ? -18.859 -0.320 25.706 1.00 73.56 91 THR A C 1
ATOM 706 O O . THR A 1 91 ? -18.264 -0.292 24.629 1.00 73.56 91 THR A O 1
ATOM 709 N N . ALA A 1 92 ? -18.326 0.195 26.819 1.00 66.25 92 ALA A N 1
ATOM 710 C CA . ALA A 1 92 ? -16.992 0.794 26.865 1.00 66.25 92 ALA A CA 1
ATOM 711 C C . ALA A 1 92 ? -15.883 -0.238 26.591 1.00 66.25 92 ALA A C 1
ATOM 713 O O . ALA A 1 92 ? -14.949 0.049 25.844 1.00 66.25 92 ALA A O 1
ATOM 714 N N . SER A 1 93 ? -16.017 -1.455 27.129 1.00 74.81 93 SER A N 1
ATOM 715 C CA . SER A 1 93 ? -15.090 -2.565 26.883 1.00 74.81 93 SER A CA 1
ATOM 716 C C . SER A 1 93 ? -15.076 -2.979 25.408 1.00 74.81 93 SER A C 1
ATOM 718 O O . SER A 1 93 ? -14.005 -3.074 24.811 1.00 74.81 93 SER A O 1
ATOM 720 N N . ASN A 1 94 ? -16.247 -3.112 24.776 1.00 74.12 94 ASN A N 1
ATOM 721 C CA . ASN A 1 94 ? -16.345 -3.436 23.350 1.00 74.12 94 ASN A CA 1
ATOM 722 C C . ASN A 1 94 ? -15.744 -2.344 22.452 1.00 74.12 94 ASN A C 1
ATOM 724 O O . ASN A 1 94 ? -15.076 -2.660 21.464 1.00 74.12 94 ASN A O 1
ATOM 728 N N . ARG A 1 95 ? -15.931 -1.062 22.798 1.00 76.69 95 ARG A N 1
ATOM 729 C CA . ARG A 1 95 ? -15.275 0.050 22.088 1.00 76.69 95 ARG A CA 1
ATOM 730 C C . ARG A 1 95 ? -13.757 -0.029 22.207 1.00 76.69 95 ARG A C 1
ATOM 732 O O . ARG A 1 95 ? -13.089 0.003 21.182 1.00 76.69 95 ARG A O 1
ATOM 739 N N . ALA A 1 96 ? -13.229 -0.241 23.412 1.00 74.25 96 ALA A N 1
ATOM 740 C CA . ALA A 1 96 ? -11.789 -0.368 23.633 1.00 74.25 96 ALA A CA 1
ATOM 741 C C . ALA A 1 96 ? -11.174 -1.545 22.851 1.00 74.25 96 ALA A C 1
ATOM 743 O O . ALA A 1 96 ? -10.115 -1.400 22.245 1.00 74.25 96 ALA A O 1
ATOM 744 N N . VAL A 1 97 ? -11.843 -2.704 22.802 1.00 78.19 97 VAL A N 1
ATOM 745 C CA . VAL A 1 97 ? -11.389 -3.854 21.994 1.00 78.19 97 VAL A CA 1
ATOM 746 C C . VAL A 1 97 ? -11.401 -3.523 20.500 1.00 78.19 97 VAL A C 1
ATOM 748 O O . VAL A 1 97 ? -10.452 -3.855 19.788 1.00 78.19 97 VAL A O 1
ATOM 751 N N . THR A 1 98 ? -12.443 -2.839 20.026 1.00 77.38 98 THR A N 1
ATOM 752 C CA . THR A 1 98 ? -12.568 -2.436 18.616 1.00 77.38 98 THR A CA 1
ATOM 753 C C . THR A 1 98 ? -11.477 -1.439 18.224 1.00 77.38 98 THR A C 1
ATOM 755 O O . THR A 1 98 ? -10.805 -1.624 17.211 1.00 77.38 98 THR A O 1
ATOM 758 N N . GLU A 1 99 ? -11.250 -0.415 19.048 1.00 80.94 99 GLU A N 1
ATOM 759 C CA . GLU A 1 99 ? -10.208 0.596 18.843 1.00 80.94 99 GLU A CA 1
ATOM 760 C C . GLU A 1 99 ? -8.807 -0.023 18.866 1.00 80.94 99 GLU A C 1
ATOM 762 O O . GLU A 1 99 ? -8.002 0.255 17.977 1.00 80.94 99 GLU A O 1
ATOM 767 N N . ASN A 1 100 ? -8.535 -0.931 19.807 1.00 78.69 100 ASN A N 1
ATOM 768 C CA . ASN A 1 100 ? -7.258 -1.643 19.876 1.00 78.69 100 ASN A CA 1
ATOM 769 C C . ASN A 1 100 ? -7.037 -2.559 18.666 1.00 78.69 100 ASN A C 1
ATOM 771 O O . ASN A 1 100 ? -5.933 -2.606 18.128 1.00 78.69 100 ASN A O 1
ATOM 775 N N . THR A 1 101 ? -8.080 -3.255 18.203 1.00 83.50 101 THR A N 1
ATOM 776 C CA . THR A 1 101 ? -8.001 -4.106 17.002 1.00 83.50 101 THR A CA 1
ATOM 777 C C . THR A 1 101 ? -7.704 -3.264 15.764 1.00 83.50 101 THR A C 1
ATOM 779 O O . THR A 1 101 ? -6.828 -3.612 14.975 1.00 83.50 101 THR A O 1
ATOM 782 N N . LYS A 1 102 ? -8.376 -2.117 15.626 1.00 85.69 102 LYS A N 1
ATOM 783 C CA . LYS A 1 102 ? -8.136 -1.163 14.540 1.00 85.69 102 LYS A CA 1
ATOM 784 C C . LYS A 1 102 ? -6.710 -0.607 14.584 1.00 85.69 102 LYS A C 1
ATOM 786 O O . LYS A 1 102 ? -6.031 -0.582 13.562 1.00 85.69 102 LYS A O 1
ATOM 791 N N . ALA A 1 103 ? -6.228 -0.207 15.761 1.00 80.94 103 ALA A N 1
ATOM 792 C CA . ALA A 1 103 ? -4.863 0.285 15.938 1.00 80.94 103 ALA A CA 1
ATOM 793 C C . ALA A 1 103 ? -3.811 -0.787 15.601 1.00 80.94 103 ALA A C 1
ATOM 795 O O . ALA A 1 103 ? -2.823 -0.487 14.930 1.00 80.94 103 ALA A O 1
ATOM 796 N N . PHE A 1 104 ? -4.041 -2.039 16.010 1.00 84.00 104 PHE A N 1
ATOM 797 C CA . PHE A 1 104 ? -3.191 -3.173 15.650 1.00 84.00 104 PHE A CA 1
ATOM 798 C C . PHE A 1 104 ? -3.148 -3.381 14.132 1.00 84.00 104 PHE A C 1
ATOM 800 O O . PHE A 1 104 ? -2.065 -3.406 13.556 1.00 84.00 104 PHE A O 1
ATOM 807 N N . GLN A 1 105 ? -4.307 -3.435 13.468 1.00 85.38 105 GLN A N 1
ATOM 808 C CA . GLN A 1 105 ? -4.381 -3.584 12.011 1.00 85.38 105 GLN A CA 1
ATOM 809 C C . GLN A 1 105 ? -3.637 -2.462 11.281 1.00 85.38 105 GLN A C 1
ATOM 811 O O . GLN A 1 105 ? -2.825 -2.737 10.402 1.00 85.38 105 GLN A O 1
ATOM 816 N N . LEU A 1 106 ? -3.852 -1.201 11.666 1.00 90.19 106 LEU A N 1
ATOM 817 C CA . LEU A 1 106 ? -3.157 -0.061 11.060 1.00 90.19 106 LEU A CA 1
ATOM 818 C C . LEU A 1 106 ? -1.631 -0.153 11.227 1.00 90.19 106 LEU A C 1
ATOM 820 O O . LEU A 1 106 ? -0.897 0.217 10.311 1.00 90.19 106 LEU A O 1
ATOM 824 N N . ASN A 1 107 ? -1.145 -0.668 12.359 1.00 86.19 107 ASN A N 1
ATOM 825 C CA . ASN A 1 107 ? 0.283 -0.912 12.559 1.00 86.19 107 ASN A CA 1
ATOM 826 C C . ASN A 1 107 ? 0.809 -2.043 11.667 1.00 86.19 107 ASN A C 1
ATOM 828 O O . ASN A 1 107 ? 1.858 -1.868 11.049 1.00 86.19 107 ASN A O 1
ATOM 832 N N . GLU A 1 108 ? 0.079 -3.151 11.531 1.00 87.62 108 GLU A N 1
ATOM 833 C CA . GLU A 1 108 ? 0.448 -4.246 10.621 1.00 87.62 108 GLU A CA 1
ATOM 834 C C . GLU A 1 108 ? 0.561 -3.758 9.171 1.00 87.62 108 GLU A C 1
ATOM 836 O O . GLU A 1 108 ? 1.542 -4.058 8.487 1.00 87.62 108 GLU A O 1
ATOM 841 N N . TYR A 1 109 ? -0.378 -2.919 8.719 1.00 92.00 109 TYR A N 1
ATOM 842 C CA . TYR A 1 109 ? -0.286 -2.280 7.405 1.00 92.00 109 TYR A CA 1
ATOM 843 C C . TYR A 1 109 ? 0.964 -1.408 7.275 1.00 92.00 109 TYR A C 1
ATOM 845 O O . TYR A 1 109 ? 1.672 -1.515 6.276 1.00 92.00 109 TYR A O 1
ATOM 853 N N . ARG A 1 110 ? 1.296 -0.592 8.285 1.00 90.81 110 ARG A N 1
ATOM 854 C CA . ARG A 1 110 ? 2.512 0.241 8.257 1.00 90.81 110 ARG A CA 1
ATOM 855 C C . ARG A 1 110 ? 3.784 -0.595 8.139 1.00 90.81 110 ARG A C 1
ATOM 857 O O . ARG A 1 110 ? 4.663 -0.243 7.352 1.00 90.81 110 ARG A O 1
ATOM 864 N N . TYR A 1 111 ? 3.881 -1.698 8.882 1.00 89.25 111 TYR A N 1
ATOM 865 C CA . TYR A 1 111 ? 5.022 -2.610 8.788 1.00 89.25 111 TYR A CA 1
ATOM 866 C C . TYR A 1 111 ? 5.095 -3.293 7.421 1.00 89.25 111 TYR A C 1
ATOM 868 O O . TYR A 1 111 ? 6.173 -3.349 6.829 1.00 89.25 111 TYR A O 1
ATOM 876 N N . ALA A 1 112 ? 3.962 -3.761 6.893 1.00 89.00 112 ALA A N 1
ATOM 877 C CA . ALA A 1 112 ? 3.900 -4.400 5.583 1.00 89.00 112 ALA A CA 1
ATOM 878 C C . ALA A 1 112 ? 4.274 -3.435 4.446 1.00 89.00 112 ALA A C 1
ATOM 880 O O . ALA A 1 112 ? 5.057 -3.802 3.570 1.00 89.00 112 ALA A O 1
ATOM 881 N N . ILE A 1 113 ? 3.762 -2.200 4.482 1.00 93.44 113 ILE A N 1
ATOM 882 C CA . ILE A 1 113 ? 4.097 -1.152 3.510 1.00 93.44 113 ILE A CA 1
ATOM 883 C C . ILE A 1 113 ? 5.593 -0.864 3.571 1.00 93.44 113 ILE A C 1
ATOM 885 O O . ILE A 1 113 ? 6.259 -0.960 2.547 1.00 93.44 113 ILE A O 1
ATOM 889 N N . LYS A 1 114 ? 6.143 -0.620 4.768 1.00 92.31 114 LYS A N 1
ATOM 890 C CA . LYS A 1 114 ? 7.577 -0.362 4.944 1.00 92.31 114 LYS A CA 1
ATOM 891 C C . LYS A 1 114 ? 8.442 -1.500 4.397 1.00 92.31 114 LYS A C 1
ATOM 893 O O . LYS A 1 114 ? 9.380 -1.242 3.654 1.00 92.31 114 LYS A O 1
ATOM 898 N N . ALA A 1 115 ? 8.112 -2.751 4.716 1.00 91.06 115 ALA A N 1
ATOM 899 C CA . ALA A 1 115 ? 8.873 -3.905 4.242 1.00 91.06 115 ALA A CA 1
ATOM 900 C C . ALA A 1 115 ? 8.881 -4.020 2.708 1.00 91.06 115 ALA A C 1
ATOM 902 O O . ALA A 1 115 ? 9.873 -4.461 2.127 1.00 91.06 115 ALA A O 1
ATOM 903 N N . ILE A 1 116 ? 7.787 -3.633 2.045 1.00 93.12 116 ILE A N 1
ATOM 904 C CA . ILE A 1 116 ? 7.722 -3.586 0.581 1.00 93.12 116 ILE A CA 1
ATOM 905 C C . ILE A 1 116 ? 8.498 -2.384 0.041 1.00 93.12 116 ILE A C 1
ATOM 907 O O . ILE A 1 116 ? 9.248 -2.559 -0.914 1.00 93.12 116 ILE A O 1
ATOM 911 N N . THR A 1 117 ? 8.381 -1.204 0.654 1.00 93.56 117 THR A N 1
ATOM 912 C CA . THR A 1 117 ? 9.172 -0.020 0.284 1.00 93.56 117 THR A CA 1
ATOM 913 C C . THR A 1 117 ? 10.669 -0.325 0.335 1.00 93.56 117 THR A C 1
ATOM 915 O O . THR A 1 117 ? 11.381 -0.066 -0.631 1.00 93.56 117 THR A O 1
ATOM 918 N N . ASP A 1 118 ? 11.142 -0.956 1.411 1.00 92.00 118 ASP A N 1
ATOM 919 C CA . ASP A 1 118 ? 12.548 -1.334 1.576 1.00 92.00 118 ASP A CA 1
ATOM 920 C C . ASP A 1 118 ? 13.000 -2.302 0.462 1.00 92.00 118 ASP A C 1
ATOM 922 O O . ASP A 1 118 ? 14.080 -2.141 -0.111 1.00 92.00 118 ASP A O 1
ATOM 926 N N . GLN A 1 119 ? 12.150 -3.265 0.081 1.00 92.88 119 GLN A N 1
ATOM 927 C CA . GLN A 1 119 ? 12.420 -4.168 -1.046 1.00 92.88 119 GLN A CA 1
ATOM 928 C C . GLN A 1 119 ? 12.447 -3.443 -2.395 1.00 92.88 119 GLN A C 1
ATOM 930 O O . GLN A 1 119 ? 13.289 -3.759 -3.235 1.00 92.88 119 GLN A O 1
ATOM 935 N N . ILE A 1 120 ? 11.543 -2.487 -2.621 1.00 92.44 120 ILE A N 1
ATOM 936 C CA . ILE A 1 120 ? 11.518 -1.673 -3.842 1.00 92.44 120 ILE A CA 1
ATOM 937 C C . ILE A 1 120 ? 12.815 -0.870 -3.947 1.00 92.44 120 ILE A C 1
ATOM 939 O O . ILE A 1 120 ? 13.471 -0.914 -4.984 1.00 92.44 120 ILE A O 1
ATOM 943 N N . LEU A 1 121 ? 13.228 -0.201 -2.869 1.00 89.62 121 LEU A N 1
ATOM 944 C CA . LEU A 1 121 ? 14.470 0.572 -2.833 1.00 89.62 121 LEU A CA 1
ATOM 945 C C . LEU A 1 121 ? 15.699 -0.311 -3.080 1.00 89.62 121 LEU A C 1
ATOM 947 O O . LEU A 1 121 ? 16.576 0.073 -3.849 1.00 89.62 121 LEU A O 1
ATOM 951 N N . GLN A 1 122 ? 15.741 -1.514 -2.498 1.00 91.62 122 GLN A N 1
ATOM 952 C CA . GLN A 1 122 ? 16.831 -2.469 -2.715 1.00 91.62 122 GLN A CA 1
ATOM 953 C C . GLN A 1 122 ? 16.888 -2.986 -4.160 1.00 91.62 122 GLN A C 1
ATOM 955 O O . GLN A 1 122 ? 17.973 -3.201 -4.697 1.00 91.62 122 GLN A O 1
ATOM 960 N N . LYS A 1 123 ? 15.728 -3.212 -4.788 1.00 91.19 123 LYS A N 1
ATOM 961 C CA . LYS A 1 123 ? 15.623 -3.715 -6.166 1.00 91.19 123 LYS A CA 1
ATOM 962 C C . LYS A 1 123 ? 15.692 -2.617 -7.225 1.00 91.19 123 LYS A C 1
ATOM 964 O O . LYS A 1 123 ? 15.710 -2.930 -8.415 1.00 91.19 123 LYS A O 1
ATOM 969 N N . ASN A 1 124 ? 15.710 -1.346 -6.828 1.00 88.88 124 ASN A N 1
ATOM 970 C CA . ASN A 1 124 ? 15.811 -0.239 -7.763 1.00 88.88 124 ASN A CA 1
ATOM 971 C C . ASN A 1 124 ? 17.226 -0.190 -8.353 1.00 88.88 124 ASN A C 1
ATOM 973 O O . ASN A 1 124 ? 18.158 0.313 -7.727 1.00 88.88 124 ASN A O 1
ATOM 977 N N . LYS A 1 125 ? 17.384 -0.727 -9.562 1.00 87.38 125 LYS A N 1
ATOM 978 C CA . LYS A 1 125 ? 18.652 -0.736 -10.296 1.00 87.38 125 LYS A CA 1
ATOM 979 C C . LYS A 1 125 ? 18.547 0.049 -11.597 1.00 87.38 125 LYS A C 1
ATOM 981 O O . LYS A 1 125 ? 17.452 0.284 -12.114 1.00 87.38 125 LYS A O 1
ATOM 986 N N . SER A 1 126 ? 19.705 0.453 -12.116 1.00 83.94 126 SER A N 1
ATOM 987 C CA . SER A 1 126 ? 19.796 1.065 -13.438 1.00 83.94 126 SER A CA 1
ATOM 988 C C . SER A 1 126 ? 19.720 0.014 -14.538 1.00 83.94 126 SER A C 1
ATOM 990 O O . SER A 1 126 ? 20.376 -1.019 -14.450 1.00 83.94 126 SER A O 1
ATOM 992 N N . VAL A 1 127 ? 19.007 0.338 -15.608 1.00 81.38 127 VAL A N 1
ATOM 993 C CA . VAL A 1 127 ? 18.830 -0.474 -16.807 1.00 81.38 127 VAL A CA 1
ATOM 994 C C . VAL A 1 127 ? 19.024 0.385 -18.053 1.00 81.38 127 VAL A C 1
ATOM 996 O O . VAL A 1 127 ? 18.831 1.604 -18.031 1.00 81.38 127 VAL A O 1
ATOM 999 N N . LYS A 1 128 ? 19.438 -0.251 -19.145 1.00 76.81 128 LYS A N 1
ATOM 1000 C CA . LYS A 1 128 ? 19.559 0.375 -20.460 1.00 76.81 128 LYS A CA 1
ATOM 1001 C C . LYS A 1 128 ? 18.336 0.026 -21.294 1.00 76.81 128 LYS A C 1
ATOM 1003 O O . LYS A 1 128 ? 18.074 -1.144 -21.545 1.00 76.81 128 LYS A O 1
ATOM 1008 N N . VAL A 1 129 ? 17.600 1.039 -21.728 1.00 72.81 129 VAL A N 1
ATOM 1009 C CA . VAL A 1 129 ? 16.431 0.886 -22.597 1.00 72.81 129 VAL A CA 1
ATOM 1010 C C . VAL A 1 129 ? 16.684 1.570 -23.929 1.00 72.81 129 VAL A C 1
ATOM 1012 O O . VAL A 1 129 ? 17.361 2.594 -24.003 1.00 72.81 129 VAL A O 1
ATOM 1015 N N . TRP A 1 130 ? 16.150 0.987 -24.994 1.00 67.94 130 TRP A N 1
ATOM 1016 C CA . TRP A 1 130 ? 16.287 1.526 -26.341 1.00 67.94 130 TRP A CA 1
ATOM 1017 C C . TRP A 1 130 ? 15.055 2.345 -26.673 1.00 67.94 130 TRP A C 1
ATOM 1019 O O . TRP A 1 130 ? 13.959 1.795 -26.670 1.00 67.94 130 TRP A O 1
ATOM 1029 N N . GLN A 1 131 ? 15.233 3.625 -26.990 1.00 63.81 131 GLN A N 1
ATOM 1030 C CA . GLN A 1 131 ? 14.140 4.495 -27.417 1.00 63.81 131 GLN A CA 1
ATOM 1031 C C . GLN A 1 131 ? 14.354 4.982 -28.854 1.00 63.81 131 GLN A C 1
ATOM 1033 O O . GLN A 1 131 ? 15.504 5.184 -29.256 1.00 63.81 131 GLN A O 1
ATOM 1038 N N . PRO A 1 132 ? 13.278 5.210 -29.624 1.00 58.34 132 PRO A N 1
ATOM 1039 C CA . PRO A 1 132 ? 13.391 5.899 -30.901 1.00 58.34 132 PRO A CA 1
ATOM 1040 C C . PRO A 1 132 ? 13.883 7.338 -30.677 1.00 58.34 132 PRO A C 1
ATOM 1042 O O . PRO A 1 132 ? 13.416 8.033 -29.773 1.00 58.34 132 PRO A O 1
ATOM 1045 N N . GLU A 1 133 ? 14.835 7.792 -31.490 1.00 55.28 133 GLU A N 1
ATOM 1046 C CA . GLU A 1 133 ? 15.284 9.182 -31.520 1.00 55.28 133 GLU A CA 1
ATOM 1047 C C . GLU A 1 133 ? 14.119 10.056 -32.002 1.00 55.28 133 GLU A C 1
ATOM 1049 O O . GLU A 1 133 ? 13.699 10.003 -33.159 1.00 55.28 133 GLU A O 1
ATOM 1054 N N . GLY A 1 134 ? 13.530 10.819 -31.082 1.00 50.62 134 GLY A N 1
ATOM 1055 C CA . GLY A 1 134 ? 12.392 11.674 -31.385 1.00 50.62 134 GLY A CA 1
ATOM 1056 C C . GLY A 1 134 ? 12.798 12.813 -32.314 1.00 50.62 134 GLY A C 1
ATOM 1057 O O . GLY A 1 134 ? 13.490 13.740 -31.901 1.00 50.62 134 GLY A O 1
ATOM 1058 N N . ASN A 1 135 ? 12.315 12.790 -33.554 1.00 43.03 135 ASN A N 1
ATOM 1059 C CA . ASN A 1 135 ? 12.197 13.998 -34.355 1.00 43.03 135 ASN A CA 1
ATOM 1060 C C . ASN A 1 135 ? 10.789 14.041 -34.956 1.00 43.03 135 ASN A C 1
ATOM 1062 O O . ASN A 1 135 ? 10.493 13.322 -35.911 1.00 43.03 135 ASN A O 1
ATOM 1066 N N . ASP A 1 136 ? 9.931 14.914 -34.416 1.00 47.16 136 ASP A N 1
ATOM 1067 C CA . ASP A 1 136 ? 8.523 15.125 -34.817 1.00 47.16 136 ASP A CA 1
ATOM 1068 C C . ASP A 1 136 ? 8.333 15.456 -36.313 1.00 47.16 136 ASP A C 1
ATOM 1070 O O . ASP A 1 136 ? 7.213 15.590 -36.803 1.00 47.16 136 ASP A O 1
ATOM 1074 N N . LYS A 1 137 ? 9.426 15.612 -37.066 1.00 41.25 137 LYS A N 1
ATOM 1075 C CA . LYS A 1 137 ? 9.430 16.041 -38.465 1.00 41.25 137 LYS A CA 1
ATOM 1076 C C . LYS A 1 137 ? 9.814 14.956 -39.468 1.00 41.25 137 LYS A C 1
ATOM 1078 O O . LYS A 1 137 ? 9.726 15.234 -40.662 1.00 41.25 137 LYS A O 1
ATOM 1083 N N . ASN A 1 138 ? 10.248 13.758 -39.053 1.00 38.62 138 ASN A N 1
ATOM 1084 C CA . ASN A 1 138 ? 10.604 12.726 -40.034 1.00 38.62 138 ASN A CA 1
ATOM 1085 C C . ASN A 1 138 ? 10.519 11.280 -39.489 1.00 38.62 138 ASN A C 1
ATOM 1087 O O . ASN A 1 138 ? 11.471 10.806 -38.874 1.00 38.62 138 ASN A O 1
ATOM 1091 N N . PRO A 1 139 ? 9.437 10.528 -39.772 1.00 44.78 139 PRO A N 1
ATOM 1092 C CA . PRO A 1 139 ? 9.245 9.150 -39.293 1.00 44.78 139 PRO A CA 1
ATOM 1093 C C . PRO A 1 139 ? 10.151 8.102 -39.977 1.00 44.78 139 PRO A C 1
ATOM 1095 O O . PRO A 1 139 ? 9.980 6.906 -39.767 1.00 44.78 139 PRO A O 1
ATOM 1098 N N . LEU A 1 140 ? 11.095 8.525 -40.826 1.00 36.62 140 LEU A N 1
ATOM 1099 C CA . LEU A 1 140 ? 11.932 7.644 -41.652 1.00 36.62 140 LEU A CA 1
ATOM 1100 C C . LEU A 1 140 ? 13.303 7.307 -41.044 1.00 36.62 140 LEU A C 1
ATOM 1102 O O . LEU A 1 140 ? 14.020 6.481 -41.606 1.00 36.62 140 LEU A O 1
ATOM 1106 N N . TYR A 1 141 ? 13.666 7.888 -39.898 1.00 39.41 141 TYR A N 1
ATOM 1107 C CA . TYR A 1 141 ? 14.894 7.532 -39.184 1.00 39.41 141 TYR A CA 1
ATOM 1108 C C . TYR A 1 141 ? 14.565 6.705 -37.939 1.00 39.41 141 TYR A C 1
ATOM 1110 O O . TYR A 1 141 ? 14.329 7.229 -36.860 1.00 39.41 141 TYR A O 1
ATOM 1118 N N . ASN A 1 142 ? 14.582 5.380 -38.104 1.00 50.72 142 ASN A N 1
ATOM 1119 C CA . ASN A 1 142 ? 14.536 4.381 -37.028 1.00 50.72 142 ASN A CA 1
ATOM 1120 C C . ASN A 1 142 ? 15.881 4.327 -36.267 1.00 50.72 142 ASN A C 1
ATOM 1122 O O . ASN A 1 142 ? 16.491 3.265 -36.118 1.00 50.72 142 ASN A O 1
ATOM 1126 N N . ILE A 1 143 ? 16.402 5.475 -35.831 1.00 51.81 143 ILE A N 1
ATOM 1127 C CA . ILE A 1 143 ? 17.589 5.503 -34.978 1.00 51.81 143 ILE A CA 1
ATOM 1128 C C . ILE A 1 143 ? 17.104 5.211 -33.562 1.00 51.81 143 ILE A C 1
ATOM 1130 O O . ILE A 1 143 ? 16.335 5.974 -32.991 1.00 51.81 143 ILE A O 1
ATOM 1134 N N . ASN A 1 144 ? 17.508 4.066 -33.014 1.00 60.56 144 ASN A N 1
ATOM 1135 C CA . ASN A 1 144 ? 17.281 3.760 -31.607 1.00 60.56 144 ASN A CA 1
ATOM 1136 C C . ASN A 1 144 ? 18.491 4.248 -30.813 1.00 60.56 144 ASN A C 1
ATOM 1138 O O . ASN A 1 144 ? 19.608 3.805 -31.084 1.00 60.56 144 ASN A O 1
ATOM 1142 N N . ILE A 1 145 ? 18.272 5.112 -29.828 1.00 59.84 145 ILE A N 1
ATOM 1143 C CA . ILE A 1 145 ? 19.300 5.518 -28.870 1.00 59.84 145 ILE A CA 1
ATOM 1144 C C . ILE A 1 145 ? 19.161 4.702 -27.585 1.00 59.84 145 ILE A C 1
ATOM 1146 O O . ILE A 1 145 ? 18.055 4.421 -27.121 1.00 59.84 145 ILE A O 1
ATOM 1150 N N . GLU A 1 146 ? 20.295 4.289 -27.027 1.00 69.25 146 GLU A N 1
ATOM 1151 C CA . GLU A 1 146 ? 20.350 3.618 -25.730 1.00 69.25 146 GLU A CA 1
ATOM 1152 C C . GLU A 1 146 ? 20.331 4.673 -24.620 1.00 69.25 146 GLU A C 1
ATOM 1154 O O . GLU A 1 146 ? 21.169 5.576 -24.590 1.00 69.25 146 GLU A O 1
ATOM 1159 N N . VAL A 1 147 ? 19.383 4.553 -23.695 1.00 70.31 147 VAL A N 1
ATOM 1160 C CA . VAL A 1 147 ? 19.235 5.444 -22.544 1.00 70.31 147 VAL A CA 1
ATOM 1161 C C . VAL A 1 147 ? 19.367 4.641 -21.264 1.00 70.31 147 VAL A C 1
ATOM 1163 O O . VAL A 1 147 ? 18.744 3.593 -21.101 1.00 70.31 147 VAL A O 1
ATOM 1166 N N . LYS A 1 148 ? 20.172 5.150 -20.330 1.00 74.38 148 LYS A N 1
ATOM 1167 C CA . LYS A 1 148 ? 20.280 4.593 -18.984 1.00 74.38 148 LYS A CA 1
ATOM 1168 C C . LYS A 1 148 ? 19.223 5.237 -18.088 1.00 74.38 148 LYS A C 1
ATOM 1170 O O . LYS A 1 148 ? 19.215 6.452 -17.925 1.00 74.38 148 LYS A O 1
ATOM 1175 N N . THR A 1 149 ? 18.370 4.422 -17.485 1.00 77.06 149 THR A N 1
ATOM 1176 C CA . THR A 1 149 ? 17.334 4.841 -16.528 1.00 77.06 149 THR A CA 1
ATOM 1177 C C . THR A 1 149 ? 17.311 3.884 -15.339 1.00 77.06 149 THR A C 1
ATOM 1179 O O . THR A 1 149 ? 18.045 2.900 -15.346 1.00 77.06 149 THR A O 1
ATOM 1182 N N . ASN A 1 150 ? 16.499 4.145 -14.318 1.00 83.88 150 ASN A N 1
ATOM 1183 C CA . ASN A 1 150 ? 16.263 3.206 -13.225 1.00 83.88 150 ASN A CA 1
ATOM 1184 C C . ASN A 1 150 ? 14.878 2.565 -13.334 1.00 83.88 150 ASN A C 1
ATOM 1186 O O . ASN A 1 150 ? 13.976 3.088 -13.987 1.00 83.88 150 ASN A O 1
ATOM 1190 N N . PHE A 1 151 ? 14.688 1.434 -12.657 1.00 87.69 151 PHE A N 1
ATOM 1191 C CA . PHE A 1 151 ? 13.389 0.759 -12.610 1.00 87.69 151 PHE A CA 1
ATOM 1192 C C . PHE A 1 151 ? 12.278 1.661 -12.091 1.00 87.69 151 PHE A C 1
ATOM 1194 O O . PHE A 1 151 ? 11.211 1.717 -12.696 1.00 87.69 151 PHE A O 1
ATOM 1201 N N . TRP A 1 152 ? 12.540 2.400 -11.011 1.00 86.69 152 TRP A N 1
ATOM 1202 C CA . TRP A 1 152 ? 11.588 3.366 -10.474 1.00 86.69 152 TRP A CA 1
ATOM 1203 C C . TRP A 1 152 ? 11.110 4.347 -11.548 1.00 86.69 152 TRP A C 1
ATOM 1205 O O . TRP A 1 152 ? 9.910 4.504 -11.757 1.00 86.69 152 TRP A O 1
ATOM 1215 N N . ASP A 1 153 ? 12.046 4.949 -12.272 1.00 80.00 153 ASP A N 1
ATOM 1216 C CA . ASP A 1 153 ? 11.782 5.981 -13.270 1.00 80.00 153 ASP A CA 1
ATOM 1217 C C . ASP A 1 153 ? 10.892 5.479 -14.415 1.00 80.00 153 ASP A C 1
ATOM 1219 O O . ASP A 1 153 ? 9.966 6.182 -14.833 1.00 80.00 153 ASP A O 1
ATOM 1223 N N . LEU A 1 154 ? 11.078 4.225 -14.840 1.00 81.81 154 LEU A N 1
ATOM 1224 C CA . LEU A 1 154 ? 10.251 3.593 -15.871 1.00 81.81 154 LEU A CA 1
ATOM 1225 C C . LEU A 1 154 ? 8.762 3.570 -15.500 1.00 81.81 154 LEU A C 1
ATOM 1227 O O . LEU A 1 154 ? 7.918 3.858 -16.348 1.00 81.81 154 LEU A O 1
ATOM 1231 N N . PHE A 1 155 ? 8.420 3.263 -14.245 1.00 85.44 155 PHE A N 1
ATOM 1232 C CA . PHE A 1 155 ? 7.022 3.211 -13.790 1.00 85.44 155 PHE A CA 1
ATOM 1233 C C . PHE A 1 155 ? 6.399 4.596 -13.546 1.00 85.44 155 PHE A C 1
ATOM 1235 O O . PHE A 1 155 ? 5.188 4.687 -13.354 1.00 85.44 155 PHE A O 1
ATOM 1242 N N . HIS A 1 156 ? 7.198 5.666 -13.592 1.00 79.25 156 HIS A N 1
ATOM 1243 C CA . HIS A 1 156 ? 6.789 7.035 -13.258 1.00 79.25 156 HIS A CA 1
ATOM 1244 C C . HIS A 1 156 ? 6.967 8.034 -14.408 1.00 79.25 156 HIS A C 1
ATOM 1246 O O . HIS A 1 156 ? 6.892 9.247 -14.198 1.00 79.25 156 HIS A O 1
ATOM 1252 N N . GLY A 1 157 ? 7.191 7.547 -15.631 1.00 61.59 157 GLY A N 1
ATOM 1253 C CA . GLY A 1 157 ? 7.273 8.407 -16.810 1.00 61.59 157 GLY A CA 1
ATOM 1254 C C . GLY A 1 157 ? 8.666 8.919 -17.158 1.00 61.59 157 GLY A C 1
ATOM 1255 O O . GLY A 1 157 ? 8.801 9.665 -18.121 1.00 61.59 157 GLY A O 1
ATOM 1256 N N . SER A 1 158 ? 9.699 8.567 -16.397 1.00 58.59 158 SER A N 1
ATOM 1257 C CA . SER A 1 158 ? 11.033 9.142 -16.548 1.00 58.59 158 SER A CA 1
ATOM 1258 C C . SER A 1 158 ? 11.942 8.236 -17.389 1.00 58.59 158 SER A C 1
ATOM 1260 O O . SER A 1 158 ? 12.325 7.133 -16.999 1.00 58.59 158 SER A O 1
ATOM 1262 N N . LEU A 1 159 ? 12.307 8.727 -18.573 1.00 53.72 159 LEU A N 1
ATOM 1263 C CA . LEU A 1 159 ? 13.498 8.305 -19.305 1.00 53.72 159 LEU A CA 1
ATOM 1264 C C . LEU A 1 159 ? 14.428 9.519 -19.321 1.00 53.72 159 LEU A C 1
ATOM 1266 O O . LEU A 1 159 ? 14.186 10.476 -20.054 1.00 53.72 159 LEU A O 1
ATOM 1270 N N . SER A 1 160 ? 15.452 9.530 -18.466 1.00 41.09 160 SER A N 1
ATOM 1271 C CA . SER A 1 160 ? 16.440 10.615 -18.451 1.00 41.09 160 SER A CA 1
ATOM 1272 C C . SER A 1 160 ? 17.297 10.536 -19.716 1.00 41.09 160 SER A C 1
ATOM 1274 O O . SER A 1 160 ? 18.276 9.793 -19.776 1.00 41.09 160 SER A O 1
ATOM 1276 N N . ALA A 1 161 ? 16.903 11.256 -20.766 1.00 37.88 161 ALA A N 1
ATOM 1277 C CA . ALA A 1 161 ? 17.723 11.404 -21.957 1.00 37.88 161 ALA A CA 1
ATOM 1278 C C . ALA A 1 161 ? 18.826 12.438 -21.688 1.00 37.88 161 ALA A C 1
ATOM 1280 O O . ALA A 1 161 ? 18.569 13.577 -21.307 1.00 37.88 161 ALA A O 1
ATOM 1281 N N . LEU A 1 162 ? 20.070 12.021 -21.908 1.00 35.16 162 LEU A N 1
ATOM 1282 C CA . LEU A 1 162 ? 21.263 12.858 -21.973 1.00 35.16 162 LEU A CA 1
ATOM 1283 C C . LEU A 1 162 ? 21.084 14.047 -22.942 1.00 35.16 162 LEU A C 1
ATOM 1285 O O . LEU A 1 162 ? 21.443 13.930 -24.106 1.00 35.16 162 LEU A O 1
ATOM 1289 N N . TYR A 1 163 ? 20.622 15.206 -22.468 1.00 33.53 163 TYR A N 1
ATOM 1290 C CA . TYR A 1 163 ? 20.935 16.504 -23.082 1.00 33.53 163 TYR A CA 1
ATOM 1291 C C . TYR A 1 163 ? 21.125 17.566 -21.987 1.00 33.53 163 TYR A C 1
ATOM 1293 O O . TYR A 1 163 ? 20.152 17.971 -21.350 1.00 33.53 163 TYR A O 1
ATOM 1301 N N . PRO A 1 164 ? 22.361 18.036 -21.725 1.00 30.67 164 PRO A N 1
ATOM 1302 C CA . PRO A 1 164 ? 22.573 19.118 -20.773 1.00 30.67 164 PRO A CA 1
ATOM 1303 C C . PRO A 1 164 ? 21.912 20.406 -21.290 1.00 30.67 164 PRO A C 1
ATOM 1305 O O . PRO A 1 164 ? 22.254 20.888 -22.367 1.00 30.67 164 PRO A O 1
ATOM 1308 N N . GLY A 1 165 ? 20.981 20.966 -20.510 1.00 35.03 165 GLY A N 1
ATOM 1309 C CA . GLY A 1 165 ? 20.387 22.289 -20.757 1.00 35.03 165 GLY A CA 1
ATOM 1310 C C . GLY A 1 165 ? 18.963 22.319 -21.325 1.00 35.03 165 GLY A C 1
ATOM 1311 O O . GLY A 1 165 ? 18.481 23.408 -21.623 1.00 35.03 165 GLY A O 1
ATOM 1312 N N . ILE A 1 166 ? 18.279 21.177 -21.459 1.00 34.66 166 ILE A N 1
ATOM 1313 C CA . ILE A 1 166 ? 16.852 21.126 -21.812 1.00 34.66 166 ILE A CA 1
ATOM 1314 C C . ILE A 1 166 ? 16.102 20.464 -20.657 1.00 34.66 166 ILE A C 1
ATOM 1316 O O . ILE A 1 166 ? 16.503 19.400 -20.189 1.00 34.66 166 ILE A O 1
ATOM 1320 N N . ASP A 1 167 ? 15.025 21.098 -20.197 1.00 39.53 167 ASP A N 1
ATOM 1321 C CA . ASP A 1 167 ? 14.100 20.523 -19.220 1.00 39.53 167 ASP A CA 1
ATOM 1322 C C . ASP A 1 167 ? 13.263 19.453 -19.941 1.00 39.53 167 ASP A C 1
ATOM 1324 O O . ASP A 1 167 ? 12.187 19.713 -20.481 1.00 39.53 167 ASP A O 1
ATOM 1328 N N . ILE A 1 168 ? 13.850 18.265 -20.111 1.00 42.88 168 ILE A N 1
ATOM 1329 C CA . ILE A 1 168 ? 13.224 17.143 -20.811 1.00 42.88 168 ILE A CA 1
ATOM 1330 C C . ILE A 1 168 ? 12.223 16.527 -19.836 1.00 42.88 168 ILE A C 1
ATOM 1332 O O . ILE A 1 168 ? 12.537 15.590 -19.101 1.00 42.88 168 ILE A O 1
ATOM 1336 N N . GLU A 1 169 ? 11.017 17.092 -19.790 1.00 40.25 169 GLU A N 1
ATOM 1337 C CA . GLU A 1 169 ? 9.880 16.515 -19.078 1.00 40.25 169 GLU A CA 1
ATOM 1338 C C . GLU A 1 169 ? 9.709 15.043 -19.474 1.00 40.25 169 GLU A C 1
ATOM 1340 O O . GLU A 1 169 ? 9.159 14.751 -20.528 1.00 40.25 169 GLU A O 1
ATOM 1345 N N . ARG A 1 170 ? 10.157 14.125 -18.608 1.00 48.09 170 ARG A N 1
ATOM 1346 C CA . ARG A 1 170 ? 9.595 12.780 -18.383 1.00 48.09 170 ARG A CA 1
ATOM 1347 C C . ARG A 1 170 ? 8.908 12.185 -19.618 1.00 48.09 170 ARG A C 1
ATOM 1349 O O . ARG A 1 170 ? 7.680 12.142 -19.728 1.00 48.09 170 ARG A O 1
ATOM 1356 N N . VAL A 1 171 ? 9.728 11.771 -20.576 1.00 47.41 171 VAL A N 1
ATOM 1357 C CA . VAL A 1 171 ? 9.261 11.300 -21.871 1.00 47.41 171 VAL A CA 1
ATOM 1358 C C . VAL A 1 171 ? 9.229 9.770 -21.883 1.00 47.41 171 VAL A C 1
ATOM 1360 O O . VAL A 1 171 ? 10.223 9.133 -22.206 1.00 47.41 171 VAL A O 1
ATOM 1363 N N . ILE A 1 172 ? 8.074 9.152 -21.616 1.00 48.06 172 ILE A N 1
ATOM 1364 C CA . ILE A 1 172 ? 7.778 7.851 -22.243 1.00 48.06 172 ILE A CA 1
ATOM 1365 C C . ILE A 1 172 ? 7.266 8.169 -23.654 1.00 48.06 172 ILE A C 1
ATOM 1367 O O . ILE A 1 172 ? 6.058 8.300 -23.869 1.00 48.06 172 ILE A O 1
ATOM 1371 N N . VAL A 1 173 ? 8.166 8.329 -24.635 1.00 45.03 173 VAL A N 1
ATOM 1372 C CA . VAL A 1 173 ? 7.749 8.215 -26.042 1.00 45.03 173 VAL A CA 1
ATOM 1373 C C . VAL A 1 173 ? 7.585 6.731 -26.316 1.00 45.03 173 VAL A C 1
ATOM 1375 O O . VAL A 1 173 ? 8.553 6.015 -26.544 1.00 45.03 173 VAL A O 1
ATOM 1378 N N . ALA A 1 174 ? 6.340 6.279 -26.351 1.00 44.44 174 ALA A N 1
ATOM 1379 C CA . ALA A 1 174 ? 5.969 5.209 -27.261 1.00 44.44 174 ALA A CA 1
ATOM 1380 C C . ALA A 1 174 ? 4.520 5.406 -27.699 1.00 44.44 174 ALA A C 1
ATOM 1382 O O . ALA A 1 174 ? 3.567 4.945 -27.069 1.00 44.44 174 ALA A O 1
ATOM 1383 N N . GLN A 1 175 ? 4.365 6.151 -28.791 1.00 48.47 175 GLN A N 1
ATOM 1384 C CA . GLN A 1 175 ? 3.173 6.083 -29.622 1.00 48.47 175 GLN A CA 1
ATOM 1385 C C . GLN A 1 175 ? 3.313 4.821 -30.487 1.00 48.47 175 GLN A C 1
ATOM 1387 O O . GLN A 1 175 ? 4.161 4.797 -31.369 1.00 48.47 175 GLN A O 1
ATOM 1392 N N . ALA A 1 176 ? 2.509 3.786 -30.200 1.00 43.97 176 ALA A N 1
ATOM 1393 C CA . ALA A 1 176 ? 2.617 2.421 -30.750 1.00 43.97 176 ALA A CA 1
ATOM 1394 C C . ALA A 1 176 ? 3.965 1.712 -30.443 1.00 43.97 176 ALA A C 1
ATOM 1396 O O . ALA A 1 176 ? 4.999 2.347 -30.288 1.00 43.97 176 ALA A O 1
ATOM 1397 N N . GLY A 1 177 ? 3.963 0.383 -30.269 1.00 53.56 177 GLY A N 1
ATOM 1398 C CA . GLY A 1 177 ? 5.206 -0.384 -30.031 1.00 53.56 177 GLY A CA 1
ATOM 1399 C C . GLY A 1 177 ? 5.860 -0.200 -28.651 1.00 53.56 177 GLY A C 1
ATOM 1400 O O . GLY A 1 177 ? 7.027 -0.518 -28.470 1.00 53.56 177 GLY A O 1
ATOM 1401 N N . TRP A 1 178 ? 5.130 0.292 -27.640 1.00 65.69 178 TRP A N 1
ATOM 1402 C CA . TRP A 1 178 ? 5.659 0.448 -26.271 1.00 65.69 178 TRP A CA 1
ATOM 1403 C C . TRP A 1 178 ? 6.146 -0.875 -25.653 1.00 65.69 178 TRP A C 1
ATOM 1405 O O . TRP A 1 178 ? 7.112 -0.887 -24.897 1.00 65.69 178 TRP A O 1
ATOM 1415 N N . ALA A 1 179 ? 5.511 -1.996 -26.010 1.00 66.12 179 ALA A N 1
ATOM 1416 C CA . ALA A 1 179 ? 5.973 -3.327 -25.622 1.00 66.12 179 ALA A CA 1
ATOM 1417 C C . ALA A 1 179 ? 7.365 -3.651 -26.200 1.00 66.12 179 ALA A C 1
ATOM 1419 O O . ALA A 1 179 ? 8.186 -4.245 -25.504 1.00 66.12 179 ALA A O 1
ATOM 1420 N N . ASP A 1 180 ? 7.647 -3.180 -27.416 1.00 64.75 180 ASP A N 1
ATOM 1421 C CA . ASP A 1 180 ? 8.881 -3.441 -28.162 1.00 64.75 180 ASP A CA 1
ATOM 1422 C C . ASP A 1 180 ? 10.107 -2.787 -27.493 1.00 64.75 180 ASP A C 1
ATOM 1424 O O . ASP A 1 180 ? 11.234 -3.257 -27.660 1.00 64.75 180 ASP A O 1
ATOM 1428 N N . LEU A 1 181 ? 9.902 -1.739 -26.674 1.00 66.44 181 LEU A N 1
ATOM 1429 C CA . LEU A 1 181 ? 10.963 -1.132 -25.852 1.00 66.44 181 LEU A CA 1
ATOM 1430 C C . LEU A 1 181 ? 11.598 -2.151 -24.902 1.00 66.44 181 LEU A C 1
ATOM 1432 O O . LEU A 1 181 ? 12.788 -2.070 -24.591 1.00 66.44 181 LEU A O 1
ATOM 1436 N N . PHE A 1 182 ? 10.796 -3.105 -24.434 1.00 73.00 182 PHE A N 1
ATOM 1437 C CA . PHE A 1 182 ? 11.226 -4.102 -23.470 1.00 73.00 182 PHE A CA 1
ATOM 1438 C C . PHE A 1 182 ? 11.755 -5.370 -24.129 1.00 73.00 182 PHE A C 1
ATOM 1440 O O . PHE A 1 182 ? 12.450 -6.133 -23.468 1.00 73.00 182 PHE A O 1
ATOM 1447 N N . ASP A 1 183 ? 11.487 -5.602 -25.415 1.00 71.88 183 ASP A N 1
ATOM 1448 C CA . ASP A 1 183 ? 11.925 -6.821 -26.102 1.00 71.88 183 ASP A CA 1
ATOM 1449 C C . ASP A 1 183 ? 13.451 -6.943 -26.150 1.00 71.88 183 ASP A C 1
ATOM 1451 O O . ASP A 1 183 ? 13.982 -8.053 -26.072 1.00 71.88 183 ASP A O 1
ATOM 1455 N N . LYS A 1 184 ? 14.150 -5.802 -26.193 1.00 72.12 184 LYS A N 1
ATOM 1456 C CA . LYS A 1 184 ? 15.617 -5.709 -26.205 1.00 72.12 184 LYS A CA 1
ATOM 1457 C C . LYS A 1 184 ? 16.277 -5.792 -24.826 1.00 72.12 184 LYS A C 1
ATOM 1459 O O . LYS A 1 184 ? 17.504 -5.815 -24.771 1.00 72.12 184 LYS A O 1
ATOM 1464 N N . LEU A 1 185 ? 15.503 -5.811 -23.739 1.00 78.50 185 LEU A N 1
ATOM 1465 C CA . LEU A 1 185 ? 16.047 -6.091 -22.410 1.00 78.50 185 LEU A CA 1
ATOM 1466 C C . LEU A 1 185 ? 16.458 -7.561 -22.319 1.00 78.50 185 LEU A C 1
ATOM 1468 O O . LEU A 1 185 ? 15.811 -8.428 -22.917 1.00 78.50 185 LEU A O 1
ATOM 1472 N N . ASP A 1 186 ? 17.512 -7.851 -21.566 1.00 85.56 186 ASP A N 1
ATOM 1473 C CA . ASP A 1 186 ? 17.833 -9.235 -21.236 1.00 85.56 186 ASP A CA 1
ATOM 1474 C C . ASP A 1 186 ? 16.760 -9.850 -20.316 1.00 85.56 186 ASP A C 1
ATOM 1476 O O . ASP A 1 186 ? 15.940 -9.157 -19.707 1.00 85.56 186 ASP A O 1
ATOM 1480 N N . ASP A 1 187 ? 16.707 -11.181 -20.277 1.00 85.88 187 ASP A N 1
ATOM 1481 C CA . ASP A 1 187 ? 15.650 -11.902 -19.560 1.00 85.88 187 ASP A CA 1
ATOM 1482 C C . ASP A 1 187 ? 15.734 -11.724 -18.034 1.00 85.88 187 ASP A C 1
ATOM 1484 O O . ASP A 1 187 ? 14.707 -11.789 -17.352 1.00 85.88 187 ASP A O 1
ATOM 1488 N N . GLU A 1 188 ? 16.929 -11.453 -17.499 1.00 89.38 188 GLU A N 1
ATOM 1489 C CA . GLU A 1 188 ? 17.140 -11.182 -16.075 1.00 89.38 188 GLU A CA 1
ATOM 1490 C C . GLU A 1 188 ? 16.530 -9.828 -15.691 1.00 89.38 188 GLU A C 1
ATOM 1492 O O . GLU A 1 188 ? 15.690 -9.757 -14.792 1.00 89.38 188 GLU A O 1
ATOM 1497 N N . ASP A 1 189 ? 16.849 -8.772 -16.439 1.00 88.81 189 ASP A N 1
ATOM 1498 C CA . ASP A 1 189 ? 16.288 -7.436 -16.265 1.00 88.81 189 ASP A CA 1
ATOM 1499 C C . ASP A 1 189 ? 14.777 -7.423 -16.488 1.00 88.81 189 ASP A C 1
ATOM 1501 O O . ASP A 1 189 ? 14.054 -6.762 -15.739 1.00 88.81 189 ASP A O 1
ATOM 1505 N N . LYS A 1 190 ? 14.264 -8.194 -17.457 1.00 87.19 190 LYS A N 1
ATOM 1506 C CA . LYS A 1 190 ? 12.814 -8.361 -17.647 1.00 87.19 190 LYS A CA 1
ATOM 1507 C C . LYS A 1 190 ? 12.154 -8.976 -16.416 1.00 87.19 190 LYS A C 1
ATOM 1509 O O . LYS A 1 190 ? 11.140 -8.459 -15.944 1.00 87.19 190 LYS A O 1
ATOM 1514 N N . SER A 1 191 ? 12.712 -10.070 -15.899 1.00 90.44 191 SER A N 1
ATOM 1515 C CA . SER A 1 191 ? 12.196 -10.760 -14.712 1.00 90.44 191 SER A CA 1
ATOM 1516 C C . SER A 1 191 ? 12.231 -9.857 -13.475 1.00 90.44 191 SER A C 1
ATOM 1518 O O . SER A 1 191 ? 11.240 -9.749 -12.742 1.00 90.44 191 SER A O 1
ATOM 1520 N N . ASP A 1 192 ? 13.337 -9.147 -13.268 1.00 92.19 192 ASP A N 1
ATOM 1521 C CA . ASP A 1 192 ? 13.487 -8.235 -12.140 1.00 92.19 192 ASP A CA 1
ATOM 1522 C C . ASP A 1 192 ? 12.535 -7.040 -12.237 1.00 92.19 192 ASP A C 1
ATOM 1524 O O . ASP A 1 192 ? 11.922 -6.667 -11.236 1.00 92.19 192 ASP A O 1
ATOM 1528 N N . LEU A 1 193 ? 12.342 -6.481 -13.434 1.00 89.94 193 LEU A N 1
ATOM 1529 C CA . LEU A 1 193 ? 11.418 -5.372 -13.671 1.00 89.94 193 LEU A CA 1
ATOM 1530 C C . LEU A 1 193 ? 9.950 -5.806 -13.479 1.00 89.94 193 LEU A C 1
ATOM 1532 O O . LEU A 1 193 ? 9.157 -5.058 -12.901 1.00 89.94 193 LEU A O 1
ATOM 1536 N N . ILE A 1 194 ? 9.594 -7.043 -13.858 1.00 91.62 194 ILE A N 1
ATOM 1537 C CA . ILE A 1 194 ? 8.297 -7.660 -13.520 1.00 91.62 194 ILE A CA 1
ATOM 1538 C C . ILE A 1 194 ? 8.134 -7.754 -11.998 1.00 91.62 194 ILE A C 1
ATOM 1540 O O . ILE A 1 194 ? 7.103 -7.343 -11.457 1.00 91.62 194 ILE A O 1
ATOM 1544 N N . SER A 1 195 ? 9.140 -8.279 -11.290 1.00 92.81 195 SER A N 1
ATOM 1545 C CA . SER A 1 195 ? 9.104 -8.386 -9.827 1.00 92.81 195 SER A CA 1
ATOM 1546 C C . SER A 1 195 ? 8.977 -7.015 -9.165 1.00 92.81 195 SER A C 1
ATOM 1548 O O . SER A 1 195 ? 8.220 -6.882 -8.204 1.00 92.81 195 SER A O 1
ATOM 1550 N N . PHE A 1 196 ? 9.700 -6.015 -9.665 1.00 94.56 196 PHE A N 1
ATOM 1551 C CA . PHE A 1 196 ? 9.677 -4.649 -9.160 1.00 94.56 196 PHE A CA 1
ATOM 1552 C C . PHE A 1 196 ? 8.288 -4.025 -9.310 1.00 94.56 196 PHE A C 1
ATOM 1554 O O . PHE A 1 196 ? 7.719 -3.538 -8.335 1.00 94.56 196 PHE A O 1
ATOM 1561 N N . GLY A 1 197 ? 7.690 -4.108 -10.501 1.00 93.06 197 GLY A N 1
ATOM 1562 C CA . GLY A 1 197 ? 6.354 -3.563 -10.734 1.00 93.06 197 GLY A CA 1
ATOM 1563 C C . GLY A 1 197 ? 5.269 -4.257 -9.902 1.00 93.06 197 GLY A C 1
ATOM 1564 O O . GLY A 1 197 ? 4.387 -3.591 -9.365 1.00 93.06 197 GLY A O 1
ATOM 1565 N N . LYS A 1 198 ? 5.365 -5.580 -9.693 1.00 93.31 198 LYS A N 1
ATOM 1566 C CA . LYS A 1 198 ? 4.457 -6.310 -8.786 1.00 93.31 198 LYS A CA 1
ATOM 1567 C C . LYS A 1 198 ? 4.552 -5.801 -7.340 1.00 93.31 198 LYS A C 1
ATOM 1569 O O . LYS A 1 198 ? 3.523 -5.661 -6.678 1.00 93.31 198 LYS A O 1
ATOM 1574 N N . LEU A 1 199 ? 5.760 -5.502 -6.853 1.00 95.19 199 LEU A N 1
ATOM 1575 C CA . LEU A 1 199 ? 5.956 -4.908 -5.525 1.00 95.19 199 LEU A CA 1
ATOM 1576 C C . LEU A 1 199 ? 5.344 -3.508 -5.441 1.00 95.19 199 LEU A C 1
ATOM 1578 O O . LEU A 1 199 ? 4.618 -3.228 -4.492 1.00 95.19 199 LEU A O 1
ATOM 1582 N N . LEU A 1 200 ? 5.570 -2.669 -6.453 1.00 95.19 200 LEU A N 1
ATOM 1583 C CA . LEU A 1 200 ? 5.044 -1.304 -6.508 1.00 95.19 200 LEU A CA 1
ATOM 1584 C C . LEU A 1 200 ? 3.506 -1.273 -6.540 1.00 95.19 200 LEU A C 1
ATOM 1586 O O . LEU A 1 200 ? 2.880 -0.538 -5.778 1.00 95.19 200 LEU A O 1
ATOM 1590 N N . ALA A 1 201 ? 2.875 -2.127 -7.352 1.00 94.56 201 ALA A N 1
ATOM 1591 C CA . ALA A 1 201 ? 1.417 -2.261 -7.377 1.00 94.56 201 ALA A CA 1
ATOM 1592 C C . ALA A 1 201 ? 0.864 -2.722 -6.016 1.00 94.56 201 ALA A C 1
ATOM 1594 O O . ALA A 1 201 ? -0.128 -2.184 -5.523 1.00 94.56 201 ALA A O 1
ATOM 1595 N N . ARG A 1 202 ? 1.534 -3.689 -5.373 1.00 94.06 202 ARG A N 1
ATOM 1596 C CA . ARG A 1 202 ? 1.148 -4.181 -4.046 1.00 94.06 202 ARG A CA 1
ATOM 1597 C C . ARG A 1 202 ? 1.294 -3.110 -2.965 1.00 94.06 202 ARG A C 1
ATOM 1599 O O . ARG A 1 202 ? 0.424 -3.018 -2.104 1.00 94.06 202 ARG A O 1
ATOM 1606 N N . GLN A 1 203 ? 2.361 -2.314 -3.001 1.00 96.88 203 GLN A N 1
ATOM 1607 C CA . GLN A 1 203 ? 2.576 -1.203 -2.070 1.00 96.88 203 GLN A CA 1
ATOM 1608 C C . GLN A 1 203 ? 1.391 -0.227 -2.119 1.00 96.88 203 GLN A C 1
ATOM 1610 O O . GLN A 1 203 ? 0.797 0.069 -1.086 1.00 96.88 203 GLN A O 1
ATOM 1615 N N . ARG A 1 204 ? 0.985 0.186 -3.326 1.00 96.19 204 ARG A N 1
ATOM 1616 C CA . ARG A 1 204 ? -0.150 1.100 -3.551 1.00 96.19 204 ARG A CA 1
ATOM 1617 C C . ARG A 1 204 ? -1.468 0.528 -3.044 1.00 96.19 204 ARG A C 1
ATOM 1619 O O . ARG A 1 204 ? -2.210 1.222 -2.355 1.00 96.19 204 ARG A O 1
ATOM 1626 N N . ALA A 1 205 ? -1.721 -0.754 -3.311 1.00 94.62 205 ALA A N 1
ATOM 1627 C CA . ALA A 1 205 ? -2.898 -1.444 -2.791 1.00 94.62 205 ALA A CA 1
ATOM 1628 C C . ALA A 1 205 ? -2.924 -1.464 -1.251 1.00 94.62 205 ALA A C 1
ATOM 1630 O O . ALA A 1 205 ? -3.959 -1.191 -0.654 1.00 94.62 205 ALA A O 1
ATOM 1631 N N . LEU A 1 206 ? -1.789 -1.723 -0.591 1.00 95.50 206 LEU A N 1
ATOM 1632 C CA . LEU A 1 206 ? -1.719 -1.697 0.874 1.00 95.50 206 LEU A CA 1
ATOM 1633 C C . LEU A 1 206 ? -1.907 -0.291 1.453 1.00 95.50 206 LEU A C 1
ATOM 1635 O O . LEU A 1 206 ? -2.558 -0.157 2.486 1.00 95.50 206 LEU A O 1
ATOM 1639 N N . ILE A 1 207 ? -1.363 0.746 0.807 1.00 96.50 207 ILE A N 1
ATOM 1640 C CA . ILE A 1 207 ? -1.570 2.141 1.228 1.00 96.50 207 ILE A CA 1
ATOM 1641 C C . ILE A 1 207 ? -3.057 2.503 1.123 1.00 96.50 207 ILE A C 1
ATOM 1643 O O . ILE A 1 207 ? -3.615 3.056 2.070 1.00 96.50 207 ILE A O 1
ATOM 1647 N N . LYS A 1 208 ? -3.723 2.120 0.027 1.00 95.62 208 LYS A N 1
ATOM 1648 C CA . LYS A 1 208 ? -5.175 2.285 -0.139 1.00 95.62 208 LYS A CA 1
ATOM 1649 C C . LYS A 1 208 ? -5.957 1.610 0.992 1.00 95.62 208 LYS A C 1
ATOM 1651 O O . LYS A 1 208 ? -6.796 2.258 1.610 1.00 95.62 208 LYS A O 1
ATOM 1656 N N . GLU A 1 209 ? -5.672 0.344 1.298 1.00 93.69 209 GLU A N 1
ATOM 1657 C CA . GLU A 1 209 ? -6.357 -0.381 2.382 1.00 93.69 209 GLU A CA 1
ATOM 1658 C C . GLU A 1 209 ? -6.095 0.246 3.760 1.00 93.69 209 GLU A C 1
ATOM 1660 O O . GLU A 1 209 ? -7.011 0.392 4.571 1.00 93.69 209 GLU A O 1
ATOM 1665 N N . TYR A 1 210 ? -4.865 0.695 4.021 1.00 95.38 210 TYR A N 1
ATOM 1666 C CA . TYR A 1 210 ? -4.527 1.428 5.240 1.00 95.38 210 TYR A CA 1
ATOM 1667 C C . TYR A 1 210 ? -5.371 2.704 5.393 1.00 95.38 210 TYR A C 1
ATOM 1669 O O . TYR A 1 210 ? -5.899 2.973 6.476 1.00 95.38 210 TYR A O 1
ATOM 1677 N N . ILE A 1 211 ? -5.533 3.471 4.313 1.00 94.50 211 ILE A N 1
ATOM 1678 C CA . ILE A 1 211 ? -6.367 4.678 4.291 1.00 94.50 211 ILE A CA 1
ATOM 1679 C C . ILE A 1 211 ? -7.845 4.315 4.482 1.00 94.50 211 ILE A C 1
ATOM 1681 O O . ILE A 1 211 ? -8.528 4.950 5.285 1.00 94.50 211 ILE A O 1
ATOM 1685 N N . HIS A 1 212 ? -8.332 3.259 3.822 1.00 91.62 212 HIS A N 1
ATOM 1686 C CA . HIS A 1 212 ? -9.713 2.783 3.954 1.00 91.62 212 HIS A CA 1
ATOM 1687 C C . HIS A 1 212 ? -10.063 2.392 5.398 1.00 91.62 212 HIS A C 1
ATOM 1689 O O . HIS A 1 212 ? -11.157 2.671 5.889 1.00 91.62 212 HIS A O 1
ATOM 1695 N N . LEU A 1 213 ? -9.098 1.829 6.127 1.00 88.25 213 LEU A N 1
ATOM 1696 C CA . LEU A 1 213 ? -9.222 1.534 7.554 1.00 88.25 213 LEU A CA 1
ATOM 1697 C C . LEU A 1 213 ? -9.127 2.781 8.450 1.00 88.25 213 LEU A C 1
ATOM 1699 O O . LEU A 1 213 ? -9.147 2.657 9.672 1.00 88.25 213 LEU A O 1
ATOM 1703 N N . GLY A 1 214 ? -9.059 3.993 7.899 1.00 89.94 214 GLY A N 1
ATOM 1704 C CA . GLY A 1 214 ? -8.971 5.251 8.644 1.00 89.94 214 GLY A CA 1
ATOM 1705 C C . GLY A 1 214 ? -7.554 5.608 9.091 1.00 89.94 214 GLY A C 1
ATOM 1706 O O . GLY A 1 214 ? -7.383 6.321 10.082 1.00 89.94 214 GLY A O 1
ATOM 1707 N N . GLY A 1 215 ? -6.538 5.083 8.408 1.00 91.88 215 GLY A N 1
ATOM 1708 C CA . GLY A 1 215 ? -5.157 5.506 8.571 1.00 91.88 215 GLY A CA 1
ATOM 1709 C C . GLY A 1 215 ? -4.917 6.915 8.021 1.00 91.88 215 GLY A C 1
ATOM 1710 O O . GLY A 1 215 ? -5.535 7.326 7.046 1.00 91.88 215 GLY A O 1
ATOM 1711 N N . ASN A 1 216 ? -4.000 7.666 8.639 1.00 92.19 216 ASN A N 1
ATOM 1712 C CA . ASN A 1 216 ? -3.651 9.016 8.182 1.00 92.19 216 ASN A CA 1
ATOM 1713 C C . ASN A 1 216 ? -2.869 8.963 6.848 1.00 92.19 216 ASN A C 1
ATOM 1715 O O . ASN A 1 216 ? -1.742 8.460 6.882 1.00 92.19 216 ASN A O 1
ATOM 1719 N N . PRO A 1 217 ? -3.393 9.497 5.725 1.00 91.50 217 PRO A N 1
ATOM 1720 C CA . PRO A 1 217 ? -2.714 9.475 4.426 1.00 91.50 217 PRO A CA 1
ATOM 1721 C C . PRO A 1 217 ? -1.450 10.343 4.377 1.00 91.50 217 PRO A C 1
ATOM 1723 O O . PRO A 1 217 ? -0.557 10.059 3.586 1.00 91.50 217 PRO A O 1
ATOM 1726 N N . SER A 1 218 ? -1.310 11.352 5.249 1.00 91.38 218 SER A N 1
ATOM 1727 C CA . SER A 1 218 ? -0.173 12.287 5.217 1.00 91.38 218 SER A CA 1
ATOM 1728 C C . SER A 1 218 ? 1.194 11.634 5.455 1.00 91.38 218 SER A C 1
ATOM 1730 O O . SER A 1 218 ? 2.219 12.255 5.201 1.00 91.38 218 SER A O 1
ATOM 1732 N N . ILE A 1 219 ? 1.236 10.397 5.958 1.00 92.56 219 ILE A N 1
ATOM 1733 C CA . ILE A 1 219 ? 2.496 9.657 6.126 1.00 92.56 219 ILE A CA 1
ATOM 1734 C C . ILE A 1 219 ? 3.009 9.041 4.813 1.00 92.56 219 ILE A C 1
ATOM 1736 O O . ILE A 1 219 ? 4.142 8.575 4.786 1.00 92.56 219 ILE A O 1
ATOM 1740 N N . TYR A 1 220 ? 2.184 9.029 3.761 1.00 94.31 220 TYR A N 1
ATOM 1741 C CA . TYR A 1 220 ? 2.468 8.432 2.452 1.00 94.31 220 TYR A CA 1
ATOM 1742 C C . TYR A 1 220 ? 2.344 9.456 1.311 1.00 94.31 220 TYR A C 1
ATOM 1744 O O . TYR A 1 220 ? 2.036 9.084 0.183 1.00 94.31 220 TYR A O 1
ATOM 1752 N N . LEU A 1 221 ? 2.555 10.751 1.591 1.00 91.81 221 LEU A N 1
ATOM 1753 C CA . LEU A 1 221 ? 2.429 11.817 0.583 1.00 91.81 221 LEU A CA 1
ATOM 1754 C C . LEU A 1 221 ? 3.327 11.574 -0.631 1.00 91.81 221 LEU A C 1
ATOM 1756 O O . LEU A 1 221 ? 2.848 11.673 -1.756 1.00 91.81 221 LEU A O 1
ATOM 1760 N N . ASP A 1 222 ? 4.578 11.171 -0.406 1.00 87.44 222 ASP A N 1
ATOM 1761 C CA . ASP A 1 222 ? 5.510 10.872 -1.493 1.00 87.44 222 ASP A CA 1
ATOM 1762 C C . ASP A 1 222 ? 4.979 9.724 -2.370 1.00 87.44 222 ASP A C 1
ATOM 1764 O O . ASP A 1 222 ? 4.995 9.809 -3.595 1.00 87.44 222 ASP A O 1
ATOM 1768 N N . ASP A 1 223 ? 4.456 8.644 -1.779 1.00 92.06 223 ASP A N 1
ATOM 1769 C CA . ASP A 1 223 ? 3.890 7.512 -2.530 1.00 92.06 223 ASP A CA 1
ATOM 1770 C C . ASP A 1 223 ? 2.620 7.904 -3.316 1.00 92.06 223 ASP A C 1
ATOM 1772 O O . ASP A 1 223 ? 2.352 7.357 -4.395 1.00 92.06 223 ASP A O 1
ATOM 1776 N N . ILE A 1 224 ? 1.842 8.859 -2.792 1.00 92.62 224 ILE A N 1
ATOM 1777 C CA . ILE A 1 224 ? 0.655 9.420 -3.450 1.00 92.62 224 ILE A CA 1
ATOM 1778 C C . ILE A 1 224 ? 1.074 10.281 -4.649 1.00 92.62 224 ILE A C 1
ATOM 1780 O O . ILE A 1 224 ? 0.606 10.018 -5.756 1.00 92.62 224 ILE A O 1
ATOM 1784 N N . GLU A 1 225 ? 2.018 11.212 -4.485 1.00 89.88 225 GLU A N 1
ATOM 1785 C CA . GLU A 1 225 ? 2.547 12.036 -5.588 1.00 89.88 225 GLU A CA 1
ATOM 1786 C C . GLU A 1 225 ? 3.146 11.151 -6.698 1.00 89.88 225 GLU A C 1
ATOM 1788 O O . GLU A 1 225 ? 2.897 11.315 -7.895 1.00 89.88 225 GLU A O 1
ATOM 1793 N N . ASN A 1 226 ? 3.881 10.111 -6.305 1.00 89.00 226 ASN A N 1
ATOM 1794 C CA . ASN A 1 226 ? 4.405 9.119 -7.237 1.00 89.00 226 ASN A CA 1
ATOM 1795 C C . ASN A 1 226 ? 3.293 8.336 -7.957 1.00 89.00 226 ASN A C 1
ATOM 1797 O O . ASN A 1 226 ? 3.396 8.004 -9.146 1.00 89.00 226 ASN A O 1
ATOM 1801 N N . SER A 1 227 ? 2.176 8.079 -7.286 1.00 92.50 227 SER A N 1
ATOM 1802 C CA . SER A 1 227 ? 1.014 7.473 -7.931 1.00 92.50 227 SER A CA 1
ATOM 1803 C C . SER A 1 227 ? 0.395 8.396 -8.979 1.00 92.50 227 SER A C 1
ATOM 1805 O O . SER A 1 227 ? 0.094 7.922 -10.074 1.00 92.50 227 SER A O 1
ATOM 1807 N N . GLU A 1 228 ? 0.310 9.701 -8.729 1.00 90.12 228 GLU A N 1
ATOM 1808 C CA . GLU A 1 228 ? -0.161 10.683 -9.717 1.00 90.12 228 GLU A CA 1
ATOM 1809 C C . GLU A 1 228 ? 0.718 10.705 -10.973 1.00 90.12 228 GLU A C 1
ATOM 1811 O O . GLU A 1 228 ? 0.205 10.694 -12.098 1.00 90.12 228 GLU A O 1
ATOM 1816 N N . TYR A 1 229 ? 2.045 10.645 -10.816 1.00 85.62 229 TYR A N 1
ATOM 1817 C CA . TYR A 1 229 ? 2.951 10.520 -11.961 1.00 85.62 229 TYR A CA 1
ATOM 1818 C C . TYR A 1 229 ? 2.684 9.240 -12.755 1.00 85.62 229 TYR A C 1
ATOM 1820 O O . TYR A 1 229 ? 2.580 9.275 -13.983 1.00 85.62 229 TYR A O 1
ATOM 1828 N N . SER A 1 230 ? 2.497 8.114 -12.069 1.00 87.88 230 SER A N 1
ATOM 1829 C CA . SER A 1 230 ? 2.167 6.849 -12.733 1.00 87.88 230 SER A CA 1
ATOM 1830 C C . SER A 1 230 ? 0.861 6.953 -13.526 1.00 87.88 230 SER A C 1
ATOM 1832 O O . SER A 1 230 ? 0.809 6.517 -14.675 1.00 87.88 230 SER A O 1
ATOM 1834 N N . VAL A 1 231 ? -0.177 7.585 -12.961 1.00 89.56 231 VAL A N 1
ATOM 1835 C CA . VAL A 1 231 ? -1.443 7.844 -13.666 1.00 89.56 231 VAL A CA 1
ATOM 1836 C C . VAL A 1 231 ? -1.204 8.708 -14.900 1.00 89.56 231 VAL A C 1
ATOM 1838 O O . VAL A 1 231 ? -1.625 8.340 -15.997 1.00 89.56 231 VAL A O 1
ATOM 1841 N N . LYS A 1 232 ? -0.501 9.833 -14.753 1.00 83.75 232 LYS A N 1
ATOM 1842 C CA . LYS A 1 232 ? -0.249 10.782 -15.844 1.00 83.75 232 LYS A CA 1
ATOM 1843 C C . LYS A 1 232 ? 0.468 10.120 -17.022 1.00 83.75 232 LYS A C 1
ATOM 1845 O O . LYS A 1 232 ? 0.041 10.284 -18.168 1.00 83.75 232 LYS A O 1
ATOM 1850 N N . TYR A 1 233 ? 1.534 9.369 -16.752 1.00 79.12 233 TYR A N 1
ATOM 1851 C CA . TYR A 1 233 ? 2.442 8.885 -17.794 1.00 79.12 233 TYR A CA 1
ATOM 1852 C C . TYR A 1 233 ? 2.080 7.500 -18.349 1.00 79.12 233 TYR A C 1
ATOM 1854 O O . TYR A 1 233 ? 2.315 7.252 -19.532 1.00 79.12 233 TYR A O 1
ATOM 1862 N N . LEU A 1 234 ? 1.448 6.619 -17.564 1.00 81.12 234 LEU A N 1
ATOM 1863 C CA . LEU A 1 234 ? 1.066 5.275 -18.028 1.00 81.12 234 LEU A CA 1
ATOM 1864 C C . LEU A 1 234 ? -0.332 5.209 -18.669 1.00 81.12 234 LEU A C 1
ATOM 1866 O O . LEU A 1 234 ? -0.633 4.242 -19.366 1.00 81.12 234 LEU A O 1
ATOM 1870 N N . ASN A 1 235 ? -1.164 6.248 -18.523 1.00 82.69 235 ASN A N 1
ATOM 1871 C CA . ASN A 1 235 ? -2.523 6.304 -19.084 1.00 82.69 235 ASN A CA 1
ATOM 1872 C C . ASN A 1 235 ? -2.571 6.020 -20.593 1.00 82.69 235 ASN A C 1
ATOM 1874 O O . ASN A 1 235 ? -3.325 5.159 -21.045 1.00 82.69 235 ASN A O 1
ATOM 1878 N N . LYS A 1 236 ? -1.751 6.718 -21.391 1.00 76.06 236 LYS A N 1
ATOM 1879 C CA . LYS A 1 236 ? -1.713 6.501 -22.846 1.00 76.06 236 LYS A CA 1
ATOM 1880 C C . LYS A 1 236 ? -1.225 5.082 -23.193 1.00 76.06 236 LYS A C 1
ATOM 1882 O O . LYS A 1 236 ? -1.982 4.389 -23.872 1.00 76.06 236 LYS A O 1
ATOM 1887 N N . PRO A 1 237 ? -0.049 4.613 -22.723 1.00 75.06 237 PRO A N 1
ATOM 1888 C CA . PRO A 1 237 ? 0.408 3.243 -22.967 1.00 75.06 237 PRO A CA 1
ATOM 1889 C C . PRO A 1 237 ? -0.634 2.173 -22.624 1.00 75.06 237 PRO A C 1
ATOM 1891 O O . PRO A 1 237 ? -0.902 1.295 -23.441 1.00 75.06 237 PRO A O 1
ATOM 1894 N N . CYS A 1 238 ? -1.284 2.284 -21.464 1.00 80.94 238 CYS A N 1
ATOM 1895 C CA . CYS A 1 238 ? -2.249 1.284 -21.014 1.00 80.94 238 CYS A CA 1
ATOM 1896 C C . CYS A 1 238 ? -3.585 1.321 -21.758 1.00 80.94 238 CYS A C 1
ATOM 1898 O O . CYS A 1 238 ? -4.220 0.281 -21.882 1.00 80.94 238 CYS A O 1
ATOM 1900 N N . LYS A 1 239 ? -3.992 2.466 -22.319 1.00 77.62 239 LYS A N 1
ATOM 1901 C CA . LYS A 1 239 ? -5.167 2.542 -23.206 1.00 77.62 239 LYS A CA 1
ATOM 1902 C C . LYS A 1 239 ? -4.950 1.870 -24.559 1.00 77.62 239 LYS A C 1
ATOM 1904 O O . LYS A 1 239 ? -5.898 1.341 -25.128 1.00 77.62 239 LYS A O 1
ATOM 1909 N N . PHE A 1 240 ? -3.728 1.922 -25.090 1.00 70.44 240 PHE A N 1
ATOM 1910 C CA . PHE A 1 240 ? -3.381 1.274 -26.360 1.00 70.44 240 PHE A CA 1
ATOM 1911 C C . PHE A 1 240 ? -2.962 -0.189 -26.190 1.00 70.44 240 PHE A C 1
ATOM 1913 O O . PHE A 1 240 ? -2.914 -0.938 -27.166 1.00 70.44 240 PHE A O 1
ATOM 1920 N N . TYR A 1 241 ? -2.666 -0.609 -24.962 1.00 70.62 241 TYR A N 1
ATOM 1921 C CA . TYR A 1 241 ? -2.375 -1.993 -24.643 1.00 70.62 241 TYR A CA 1
ATOM 1922 C C . TYR A 1 241 ? -3.670 -2.812 -24.589 1.00 70.62 241 TYR A C 1
ATOM 1924 O O . TYR A 1 241 ? -4.540 -2.563 -23.761 1.00 70.62 241 TYR A O 1
ATOM 1932 N N . ASN A 1 242 ? -3.784 -3.816 -25.460 1.00 63.53 242 ASN A N 1
ATOM 1933 C CA . ASN A 1 242 ? -4.890 -4.770 -25.454 1.00 63.53 242 ASN A CA 1
ATOM 1934 C C . ASN A 1 242 ? -4.367 -6.147 -24.988 1.00 63.53 242 ASN A C 1
ATOM 1936 O O . ASN A 1 242 ? -3.904 -6.934 -25.821 1.00 63.53 242 ASN A O 1
ATOM 1940 N N . PRO A 1 243 ? -4.315 -6.419 -23.668 1.00 60.97 243 PRO A N 1
ATOM 1941 C CA . PRO A 1 243 ? -3.735 -7.653 -23.149 1.00 60.97 243 PRO A CA 1
ATOM 1942 C C . PRO A 1 243 ? -4.556 -8.889 -23.533 1.00 60.97 243 PRO A C 1
ATOM 1944 O O . PRO A 1 243 ? -5.779 -8.885 -23.392 1.00 60.97 243 PRO A O 1
ATOM 1947 N N . PRO A 1 244 ? -3.904 -10.013 -23.873 1.00 55.06 244 PRO A N 1
ATOM 1948 C CA . PRO A 1 244 ? -4.505 -11.322 -23.668 1.00 55.06 244 PRO A CA 1
ATOM 1949 C C . PRO A 1 244 ? -4.705 -11.558 -22.156 1.00 55.06 244 PRO A C 1
ATOM 1951 O O . PRO A 1 244 ? -3.829 -11.193 -21.370 1.00 55.06 244 PRO A O 1
ATOM 1954 N N . PRO A 1 245 ? -5.793 -12.216 -21.728 1.00 50.78 245 PRO A N 1
ATOM 1955 C CA . PRO A 1 245 ? -6.232 -12.233 -20.327 1.00 50.78 245 PRO A CA 1
ATOM 1956 C C . PRO A 1 245 ? -5.319 -12.941 -19.297 1.00 50.78 245 PRO A C 1
ATOM 1958 O O . PRO A 1 245 ? -5.659 -12.932 -18.120 1.00 50.78 245 PRO A O 1
ATOM 1961 N N . PHE A 1 246 ? -4.177 -13.539 -19.672 1.00 50.06 246 PHE A N 1
ATOM 1962 C CA . PHE A 1 246 ? -3.414 -14.433 -18.774 1.00 50.06 246 PHE A CA 1
ATOM 1963 C C . PHE A 1 246 ? -1.880 -14.382 -18.913 1.00 50.06 246 PHE A C 1
ATOM 1965 O O . PHE A 1 246 ? -1.214 -15.403 -18.749 1.00 50.06 246 PHE A O 1
ATOM 1972 N N . LEU A 1 247 ? -1.284 -13.234 -19.244 1.00 55.94 247 LEU A N 1
ATOM 1973 C CA . LEU A 1 247 ? 0.165 -13.151 -19.474 1.00 55.94 247 LEU A CA 1
ATOM 1974 C C . LEU A 1 247 ? 0.866 -12.170 -18.526 1.00 55.94 247 LEU A C 1
ATOM 1976 O O . LEU A 1 247 ? 0.677 -10.960 -18.619 1.00 55.94 247 LEU A O 1
ATOM 1980 N N . ASP A 1 248 ? 1.761 -12.713 -17.692 1.00 56.50 248 ASP A N 1
ATOM 1981 C CA . ASP A 1 248 ? 2.783 -11.994 -16.916 1.00 56.50 248 ASP A CA 1
ATOM 1982 C C . ASP A 1 248 ? 3.851 -11.399 -17.859 1.00 56.50 248 ASP A C 1
ATOM 1984 O O . ASP A 1 248 ? 5.012 -11.803 -17.880 1.00 56.50 248 ASP A O 1
ATOM 1988 N N . ARG A 1 249 ? 3.448 -10.456 -18.712 1.00 75.62 249 ARG A N 1
ATOM 1989 C CA . ARG A 1 249 ? 4.361 -9.682 -19.562 1.00 75.62 249 ARG A CA 1
ATOM 1990 C C . ARG A 1 249 ? 4.581 -8.307 -18.957 1.00 75.62 249 ARG A C 1
ATOM 1992 O O . ARG A 1 249 ? 3.687 -7.762 -18.315 1.00 75.62 249 ARG A O 1
ATOM 1999 N N . LEU A 1 250 ? 5.744 -7.720 -19.228 1.00 81.88 250 LEU A N 1
ATOM 2000 C CA . LEU A 1 250 ? 6.098 -6.387 -18.745 1.00 81.88 250 LEU A CA 1
ATOM 2001 C C . LEU A 1 250 ? 4.976 -5.357 -18.953 1.00 81.88 250 LEU A C 1
ATOM 2003 O O . LEU A 1 250 ? 4.525 -4.811 -17.949 1.00 81.88 250 LEU A O 1
ATOM 2007 N N . PRO A 1 251 ? 4.404 -5.178 -20.161 1.00 82.75 251 PRO A N 1
ATOM 2008 C CA . PRO A 1 251 ? 3.286 -4.256 -20.364 1.00 82.75 251 PRO A CA 1
ATOM 2009 C C . PRO A 1 251 ? 2.107 -4.427 -19.393 1.00 82.75 251 PRO A C 1
ATOM 2011 O O . PRO A 1 251 ? 1.568 -3.444 -18.890 1.00 82.75 251 PRO A O 1
ATOM 2014 N N . HIS A 1 252 ? 1.738 -5.670 -19.070 1.00 84.88 252 HIS A N 1
ATOM 2015 C CA . HIS A 1 252 ? 0.662 -5.958 -18.124 1.00 84.88 252 HIS A CA 1
ATOM 2016 C C . HIS A 1 252 ? 1.006 -5.512 -16.696 1.00 84.88 252 HIS A C 1
ATOM 2018 O O . HIS A 1 252 ? 0.153 -4.970 -15.990 1.00 84.88 252 HIS A O 1
ATOM 2024 N N . VAL A 1 253 ? 2.261 -5.683 -16.274 1.00 88.81 253 VAL A N 1
ATOM 2025 C CA . VAL A 1 253 ? 2.725 -5.277 -14.939 1.00 88.81 253 VAL A CA 1
ATOM 2026 C C . VAL A 1 253 ? 2.661 -3.760 -14.770 1.00 88.81 253 VAL A C 1
ATOM 2028 O O . VAL A 1 253 ? 2.118 -3.280 -13.780 1.00 88.81 253 VAL A O 1
ATOM 2031 N N . PHE A 1 254 ? 3.135 -2.988 -15.745 1.00 88.69 254 PHE A N 1
ATOM 2032 C CA . PHE A 1 254 ? 2.979 -1.527 -15.731 1.00 88.69 254 PHE A CA 1
ATOM 2033 C C . PHE A 1 254 ? 1.510 -1.102 -15.698 1.00 88.69 254 PHE A C 1
ATOM 2035 O O . PHE A 1 254 ? 1.164 -0.176 -14.972 1.00 88.69 254 PHE A O 1
ATOM 2042 N N . CYS A 1 255 ? 0.623 -1.787 -16.426 1.00 88.19 255 CYS A N 1
ATOM 2043 C CA . CYS A 1 255 ? -0.800 -1.459 -16.363 1.00 88.19 255 CYS A CA 1
ATOM 2044 C C . CYS A 1 255 ? -1.461 -1.863 -15.042 1.00 88.19 255 CYS A C 1
ATOM 2046 O O . CYS A 1 255 ? -2.390 -1.194 -14.593 1.00 88.19 255 CYS A O 1
ATOM 2048 N N . SER A 1 256 ? -0.935 -2.879 -14.359 1.00 91.31 256 SER A N 1
ATOM 2049 C CA . SER A 1 256 ? -1.325 -3.195 -12.980 1.00 91.31 256 SER A CA 1
ATOM 2050 C C . SER A 1 256 ? -0.891 -2.087 -12.014 1.00 91.31 256 SER A C 1
ATOM 2052 O O . SER A 1 256 ? -1.669 -1.663 -11.166 1.00 91.31 256 SER A O 1
ATOM 2054 N N . VAL A 1 257 ? 0.326 -1.565 -12.187 1.00 93.06 257 VAL A N 1
ATOM 2055 C CA . VAL A 1 257 ? 0.876 -0.425 -11.436 1.00 93.06 257 VAL A CA 1
ATOM 2056 C C . VAL A 1 257 ? 0.060 0.855 -11.677 1.00 93.06 257 VAL A C 1
ATOM 2058 O O . VAL A 1 257 ? -0.280 1.554 -10.723 1.00 93.06 257 VAL A O 1
ATOM 2061 N N . TYR A 1 258 ? -0.320 1.127 -12.929 1.00 92.12 258 TYR A N 1
ATOM 2062 C CA . TYR A 1 258 ? -1.231 2.211 -13.316 1.00 92.12 258 TYR A CA 1
ATOM 2063 C C . TYR A 1 258 ? -2.602 2.082 -12.643 1.00 92.12 258 TYR A C 1
ATOM 2065 O O . TYR A 1 258 ? -3.073 3.034 -12.026 1.00 92.12 258 TYR A O 1
ATOM 2073 N N . THR A 1 259 ? -3.214 0.897 -12.708 1.00 93.62 259 THR A N 1
ATOM 2074 C CA . THR A 1 259 ? -4.533 0.636 -12.109 1.00 93.62 259 THR A CA 1
ATOM 2075 C C . THR A 1 259 ? -4.493 0.818 -10.593 1.00 93.62 259 THR A C 1
ATOM 2077 O O . THR A 1 259 ? -5.320 1.531 -10.038 1.00 93.62 259 THR A O 1
ATOM 2080 N N . ALA A 1 260 ? -3.481 0.257 -9.921 1.00 95.81 260 ALA A N 1
ATOM 2081 C CA . ALA A 1 260 ? -3.301 0.426 -8.481 1.00 95.81 260 ALA A CA 1
ATOM 2082 C C . ALA A 1 260 ? -3.082 1.897 -8.077 1.00 95.81 260 ALA A C 1
ATOM 2084 O O . ALA A 1 260 ? -3.472 2.296 -6.983 1.00 95.81 260 ALA A O 1
ATOM 2085 N N . SER A 1 261 ? -2.474 2.711 -8.947 1.00 95.81 261 SER A N 1
ATOM 2086 C CA . SER A 1 261 ? -2.352 4.153 -8.714 1.00 95.81 261 SER A CA 1
ATOM 2087 C C . SER A 1 261 ? -3.645 4.918 -8.881 1.00 95.81 261 SER A C 1
ATOM 2089 O O . SER A 1 261 ? -3.890 5.795 -8.064 1.00 95.81 261 SER A O 1
ATOM 2091 N N . ILE A 1 262 ? -4.453 4.608 -9.900 1.00 96.38 262 ILE A N 1
ATOM 2092 C CA . ILE A 1 262 ? -5.788 5.208 -10.038 1.00 96.38 262 ILE A CA 1
ATOM 2093 C C . ILE A 1 262 ? -6.572 4.960 -8.758 1.00 96.38 262 ILE A C 1
ATOM 2095 O O . ILE A 1 262 ? -7.037 5.897 -8.123 1.00 96.38 262 ILE A O 1
ATOM 2099 N N . ASP A 1 263 ? -6.631 3.697 -8.349 1.00 96.12 263 ASP A N 1
ATOM 2100 C CA . ASP A 1 263 ? -7.339 3.261 -7.156 1.00 96.12 263 ASP A CA 1
ATOM 2101 C C . ASP A 1 263 ? -6.903 4.017 -5.890 1.00 96.12 263 ASP A C 1
ATOM 2103 O O . ASP A 1 263 ? -7.740 4.359 -5.051 1.00 96.12 263 ASP A O 1
ATOM 2107 N N . LEU A 1 264 ? -5.600 4.266 -5.731 1.00 96.00 264 LEU A N 1
ATOM 2108 C CA . LEU A 1 264 ? -5.063 5.018 -4.599 1.00 96.00 264 LEU A CA 1
ATOM 2109 C C . LEU A 1 264 ? -5.406 6.513 -4.688 1.00 96.00 264 LEU A C 1
ATOM 2111 O O . LEU A 1 264 ? -5.896 7.068 -3.708 1.00 96.00 264 LEU A O 1
ATOM 2115 N N . VAL A 1 265 ? -5.185 7.149 -5.842 1.00 94.88 265 VAL A N 1
ATOM 2116 C CA . VAL A 1 265 ? -5.454 8.584 -6.049 1.00 94.88 265 VAL A CA 1
ATOM 2117 C C . VAL A 1 265 ? -6.945 8.885 -5.881 1.00 94.88 265 VAL A C 1
ATOM 2119 O O . VAL A 1 265 ? -7.303 9.740 -5.079 1.00 94.88 265 VAL A O 1
ATOM 2122 N N . GLU A 1 266 ? -7.830 8.097 -6.500 1.00 94.31 266 GLU A N 1
ATOM 2123 C CA . GLU A 1 266 ? -9.284 8.256 -6.341 1.00 94.31 266 GLU A CA 1
ATOM 2124 C C . GLU A 1 266 ? -9.742 8.093 -4.884 1.00 94.31 266 GLU A C 1
ATOM 2126 O O . GLU A 1 266 ? -10.720 8.708 -4.457 1.00 94.31 266 GLU A O 1
ATOM 2131 N N . THR A 1 267 ? -9.063 7.242 -4.107 1.00 92.19 267 THR A N 1
ATOM 2132 C CA . THR A 1 267 ? -9.369 7.072 -2.680 1.00 92.19 267 THR A CA 1
ATOM 2133 C C . THR A 1 267 ? -9.032 8.335 -1.888 1.00 92.19 267 THR A C 1
ATOM 2135 O O . THR A 1 267 ? -9.769 8.677 -0.966 1.00 92.19 267 THR A O 1
ATOM 2138 N N . ILE A 1 268 ? -7.948 9.031 -2.241 1.00 91.06 268 ILE A N 1
ATOM 2139 C CA . ILE A 1 268 ? -7.567 10.303 -1.619 1.00 91.06 268 ILE A CA 1
ATOM 2140 C C . ILE A 1 268 ? -8.544 11.411 -2.009 1.00 91.06 268 ILE A C 1
ATOM 2142 O O . ILE A 1 268 ? -9.042 12.095 -1.117 1.00 91.06 268 ILE A O 1
ATOM 2146 N N . ASP A 1 269 ? -8.877 11.534 -3.295 1.00 87.25 269 ASP A N 1
ATOM 2147 C CA . ASP A 1 269 ? -9.781 12.580 -3.790 1.00 87.25 269 ASP A CA 1
ATOM 2148 C C . ASP A 1 269 ? -11.137 12.536 -3.064 1.00 87.25 269 ASP A C 1
ATOM 2150 O O . ASP A 1 269 ? -11.599 13.548 -2.534 1.00 87.25 269 ASP A O 1
ATOM 2154 N N . ARG A 1 270 ? -11.716 11.336 -2.898 1.00 87.00 270 ARG A N 1
ATOM 2155 C CA . ARG A 1 270 ? -12.985 11.123 -2.168 1.00 87.00 270 ARG A CA 1
ATOM 2156 C C . ARG A 1 270 ? -12.937 11.473 -0.681 1.00 87.00 270 ARG A C 1
ATOM 2158 O O . ARG A 1 270 ? -13.989 11.621 -0.071 1.00 87.00 270 ARG A O 1
ATOM 2165 N N . LEU A 1 271 ? -11.755 11.523 -0.068 1.00 82.50 271 LEU A N 1
ATOM 2166 C CA . LEU A 1 271 ? -11.600 11.946 1.329 1.00 82.50 271 LEU A CA 1
ATOM 2167 C C . LEU A 1 271 ? -11.474 13.467 1.470 1.00 82.50 271 LEU A C 1
ATOM 2169 O O . LEU A 1 271 ? -11.576 13.973 2.588 1.00 82.50 271 LEU A O 1
ATOM 2173 N N . THR A 1 272 ? -11.210 14.175 0.370 1.00 73.06 272 THR A N 1
ATOM 2174 C CA . THR A 1 272 ? -11.066 15.637 0.345 1.00 73.06 272 THR A CA 1
ATOM 2175 C C . THR A 1 272 ? -12.326 16.382 -0.110 1.00 73.06 272 THR A C 1
ATOM 2177 O O . THR A 1 272 ? -12.382 17.600 0.059 1.00 73.06 272 THR A O 1
ATOM 2180 N N . GLU A 1 273 ? -13.323 15.663 -0.638 1.00 63.84 273 GLU A N 1
ATOM 2181 C CA . GLU A 1 273 ? -14.676 16.151 -0.974 1.00 63.84 273 GLU A CA 1
ATOM 2182 C C . GLU A 1 273 ? -15.627 16.157 0.235 1.00 63.84 273 GLU A C 1
ATOM 2184 O O . GLU A 1 273 ? -16.390 17.145 0.369 1.00 63.84 273 GLU A O 1
#

Radius of gyration: 43.83 Å; chains: 1; bounding box: 88×37×129 Å

Organism: NCBI:txid1249555